Protein AF-A0A6L7WRV0-F1 (afdb_monomer_lite)

Structure (mmCIF, N/CA/C/O backbone):
data_AF-A0A6L7WRV0-F1
#
_entry.id   AF-A0A6L7WRV0-F1
#
loop_
_atom_site.group_PDB
_atom_site.id
_atom_site.type_symbol
_atom_site.label_atom_id
_atom_site.label_alt_id
_atom_site.label_comp_id
_atom_site.label_asym_id
_atom_site.label_entity_id
_atom_site.label_seq_id
_atom_site.pdbx_PDB_ins_code
_atom_site.Cartn_x
_atom_site.Cartn_y
_atom_site.Cartn_z
_atom_site.occupancy
_atom_site.B_iso_or_equiv
_atom_site.auth_seq_id
_atom_site.auth_comp_id
_atom_site.auth_asym_id
_atom_site.auth_atom_id
_atom_site.pdbx_PDB_model_num
ATOM 1 N N . MET A 1 1 ? -4.423 48.004 -2.232 1.00 37.94 1 MET A N 1
ATOM 2 C CA . MET A 1 1 ? -5.838 48.240 -2.581 1.00 37.94 1 MET A CA 1
ATOM 3 C C . MET A 1 1 ? -6.115 47.591 -3.931 1.00 37.94 1 MET A C 1
ATOM 5 O O . MET A 1 1 ? -5.822 48.186 -4.953 1.00 37.94 1 MET A O 1
ATOM 9 N N . CYS A 1 2 ? -6.591 46.347 -3.929 1.00 26.70 2 CYS A N 1
ATOM 10 C CA . CYS A 1 2 ? -7.426 45.782 -4.989 1.00 26.70 2 CYS A CA 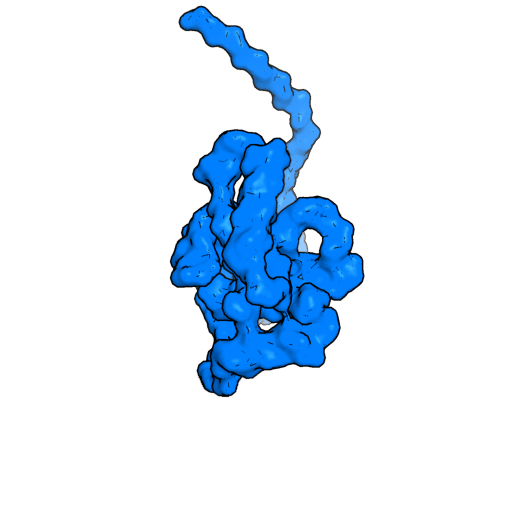1
ATOM 11 C C . CYS A 1 2 ? -8.018 44.477 -4.456 1.00 26.70 2 CYS A C 1
ATOM 13 O O . CYS A 1 2 ? -7.299 43.599 -3.990 1.00 26.70 2 CYS A O 1
ATOM 15 N N . VAL A 1 3 ? -9.343 44.442 -4.433 1.00 26.20 3 VAL A N 1
ATOM 16 C CA . VAL A 1 3 ? -10.194 43.375 -3.920 1.00 26.20 3 VAL A CA 1
ATOM 17 C C . VAL A 1 3 ? -10.590 42.519 -5.115 1.00 26.20 3 VAL A C 1
ATOM 19 O O . VAL A 1 3 ? -11.095 43.058 -6.094 1.00 26.20 3 VAL A O 1
ATOM 22 N N . ALA A 1 4 ? -10.425 41.204 -5.018 1.00 27.69 4 ALA A N 1
ATOM 23 C CA . ALA A 1 4 ? -11.120 40.259 -5.882 1.00 27.69 4 ALA A CA 1
ATOM 24 C C . ALA A 1 4 ? -11.782 39.213 -4.983 1.00 27.69 4 ALA A C 1
ATOM 26 O O . ALA A 1 4 ? -11.133 38.318 -4.444 1.00 27.69 4 ALA A O 1
ATOM 27 N N . ARG A 1 5 ? -13.084 39.412 -4.766 1.00 26.55 5 ARG A N 1
ATOM 28 C CA . ARG A 1 5 ? -13.984 38.454 -4.130 1.00 26.55 5 ARG A CA 1
ATOM 29 C C . ARG A 1 5 ? -14.272 37.340 -5.130 1.00 26.55 5 ARG A C 1
ATOM 31 O O . ARG A 1 5 ? -14.624 37.634 -6.267 1.00 26.55 5 ARG A O 1
ATOM 38 N N . HIS A 1 6 ? -14.181 36.097 -4.684 1.00 29.80 6 HIS A N 1
ATOM 39 C CA . HIS A 1 6 ? -14.919 34.999 -5.290 1.00 29.80 6 HIS A CA 1
ATOM 40 C C . HIS A 1 6 ? -15.869 34.469 -4.223 1.00 29.80 6 HIS A C 1
ATOM 42 O O . HIS A 1 6 ? -15.464 33.757 -3.307 1.00 29.80 6 HIS A O 1
ATOM 48 N N . ASP A 1 7 ? -17.126 34.893 -4.327 1.00 29.70 7 ASP A N 1
ATOM 49 C CA . ASP A 1 7 ? -18.240 34.252 -3.650 1.00 29.70 7 ASP A CA 1
ATOM 50 C C . ASP A 1 7 ? -18.521 32.929 -4.369 1.00 29.70 7 ASP A C 1
ATOM 52 O O . ASP A 1 7 ? -18.760 32.884 -5.575 1.00 29.70 7 ASP A O 1
ATOM 56 N N . THR A 1 8 ? -18.502 31.826 -3.631 1.00 29.66 8 THR A N 1
ATOM 57 C CA . THR A 1 8 ? -19.155 30.584 -4.049 1.00 29.66 8 THR A CA 1
ATOM 58 C C . THR A 1 8 ? -19.925 30.059 -2.849 1.00 29.66 8 THR A C 1
ATOM 60 O O . THR A 1 8 ? -19.377 29.406 -1.966 1.00 29.66 8 THR A O 1
ATOM 63 N N . ILE A 1 9 ? -21.215 30.398 -2.803 1.00 33.31 9 ILE A N 1
ATOM 64 C CA . ILE A 1 9 ? -22.198 29.755 -1.934 1.00 33.31 9 ILE A CA 1
ATOM 65 C C . ILE A 1 9 ? -22.915 28.702 -2.774 1.00 33.31 9 ILE A C 1
ATOM 67 O O . ILE A 1 9 ? -23.704 29.014 -3.660 1.00 33.31 9 ILE A O 1
ATOM 71 N N . SER A 1 10 ? -22.627 27.445 -2.471 1.00 32.72 10 SER A N 1
ATOM 72 C CA . SER A 1 10 ? -23.506 26.281 -2.607 1.00 32.72 10 SER A CA 1
ATOM 73 C C . SER A 1 10 ? -22.847 25.227 -1.718 1.00 32.72 10 SER A C 1
ATOM 75 O O . SER A 1 10 ? -21.779 24.720 -2.023 1.00 32.72 10 SER A O 1
ATOM 77 N N . GLY A 1 11 ? -23.309 25.031 -0.488 1.00 32.69 11 GLY A N 1
ATOM 78 C CA . GLY A 1 11 ? -24.602 24.398 -0.279 1.00 32.69 11 GLY A CA 1
ATOM 79 C C . GLY A 1 11 ? -24.467 22.887 -0.455 1.00 32.69 11 GLY A C 1
ATOM 80 O O . GLY A 1 11 ? -25.222 22.296 -1.211 1.00 32.69 11 GLY A O 1
ATOM 81 N N . VAL A 1 12 ? -23.499 22.265 0.223 1.00 35.41 12 VAL A N 1
ATOM 82 C CA . VAL A 1 12 ? -23.535 20.828 0.492 1.00 35.41 12 VAL A CA 1
ATOM 83 C C . VAL A 1 12 ? -23.479 20.671 2.000 1.00 35.41 12 VAL A C 1
ATOM 85 O O . VAL A 1 12 ? -22.487 20.971 2.659 1.00 35.41 12 VAL A O 1
ATOM 88 N N . THR A 1 13 ? -24.647 20.301 2.511 1.00 33.09 13 THR A N 1
ATOM 89 C CA . THR A 1 13 ? -24.938 19.744 3.826 1.00 33.09 13 THR A CA 1
ATOM 90 C C . THR A 1 13 ? -23.714 19.163 4.508 1.00 33.09 13 THR A C 1
ATOM 92 O O . THR A 1 13 ? -23.066 18.268 3.964 1.00 33.09 13 THR A O 1
ATOM 95 N N . GLY A 1 14 ? -23.455 19.654 5.721 1.00 30.48 14 GLY A N 1
ATOM 96 C CA . GLY A 1 14 ? -22.493 19.056 6.626 1.00 30.48 14 GLY A CA 1
ATOM 97 C C . GLY A 1 14 ? -22.666 17.546 6.616 1.00 30.48 14 GLY A C 1
ATOM 98 O O . GLY A 1 14 ? -23.735 17.025 6.937 1.00 30.48 14 GLY A O 1
ATOM 99 N N . SER A 1 15 ? -21.612 16.849 6.210 1.00 31.22 15 SER A N 1
ATOM 100 C CA . SER A 1 15 ? -21.485 15.433 6.476 1.00 31.22 15 SER A CA 1
ATOM 101 C C . SER A 1 15 ? -21.356 15.296 7.992 1.00 31.22 15 SER A C 1
ATOM 103 O O . SER A 1 15 ? -20.252 15.292 8.540 1.00 31.22 15 SER A O 1
ATOM 105 N N . GLU A 1 16 ? -22.492 15.227 8.692 1.00 32.41 16 GLU A N 1
ATOM 106 C CA . GLU A 1 16 ? -22.556 14.541 9.973 1.00 32.41 16 GLU A CA 1
ATOM 107 C C . GLU A 1 16 ? -22.089 13.110 9.698 1.00 32.41 16 GLU A C 1
ATOM 109 O O . GLU A 1 16 ? -22.875 12.222 9.368 1.00 32.41 16 GLU A O 1
ATOM 114 N N . SER A 1 17 ? -20.784 12.886 9.825 1.00 35.50 17 SER A N 1
ATOM 115 C CA . SER A 1 17 ? -20.240 11.564 10.070 1.00 35.50 17 SER A CA 1
ATOM 116 C C . SER A 1 17 ? -20.792 11.130 11.426 1.00 35.50 17 SER A C 1
ATOM 118 O O . SER A 1 17 ? -20.192 11.355 12.478 1.00 35.50 17 SER A O 1
ATOM 120 N N . ARG A 1 18 ? -22.020 10.594 11.430 1.00 37.94 18 ARG A N 1
ATOM 121 C CA . ARG A 1 18 ? -22.633 9.955 12.594 1.00 37.94 18 ARG A CA 1
ATOM 122 C C . ARG A 1 18 ? -21.936 8.619 12.802 1.00 37.94 18 ARG A C 1
ATOM 124 O O . ARG A 1 18 ? -22.542 7.563 12.638 1.00 37.94 18 ARG A O 1
ATOM 131 N N . SER A 1 19 ? -20.676 8.672 13.225 1.00 45.97 19 SER A N 1
ATOM 132 C CA . SER A 1 19 ? -20.143 7.650 14.115 1.00 45.97 19 SER A CA 1
ATOM 133 C C . SER A 1 19 ? -21.097 7.606 15.308 1.00 45.97 19 SER A C 1
ATOM 135 O O . SER A 1 19 ? -21.068 8.439 16.216 1.00 45.97 19 SER A O 1
ATOM 137 N N . THR A 1 20 ? -22.077 6.710 15.235 1.00 58.78 20 THR A N 1
ATOM 138 C CA . THR A 1 20 ? -23.033 6.484 16.310 1.00 58.78 20 THR A CA 1
ATOM 139 C C . THR A 1 20 ? -22.292 5.633 17.323 1.00 58.78 20 THR A C 1
ATOM 141 O O . THR A 1 20 ? -22.477 4.423 17.386 1.00 58.78 20 THR A O 1
ATOM 144 N N . GLY A 1 21 ? -21.374 6.265 18.059 1.00 76.75 21 GLY A N 1
ATOM 145 C CA . GLY A 1 21 ? -20.619 5.597 19.107 1.00 76.75 21 GLY A CA 1
ATOM 146 C C . GLY A 1 21 ? -21.580 4.888 20.056 1.00 76.75 21 GLY A C 1
ATOM 147 O O . GLY A 1 21 ? -22.657 5.411 20.366 1.00 76.75 21 GLY A O 1
ATOM 148 N N . ILE A 1 22 ? -21.191 3.699 20.512 1.00 89.12 22 ILE A N 1
ATOM 149 C CA . ILE A 1 22 ? -22.022 2.807 21.334 1.00 89.12 22 ILE A CA 1
ATOM 150 C C . ILE A 1 22 ? -22.717 3.528 22.504 1.00 89.12 22 ILE A C 1
ATOM 152 O O . ILE A 1 22 ? -23.869 3.241 22.816 1.00 89.12 22 ILE A O 1
ATOM 156 N N . GLY A 1 23 ? -22.067 4.533 23.101 1.00 90.94 23 GLY A N 1
ATOM 157 C CA . GLY A 1 23 ? -22.629 5.346 24.179 1.00 90.94 23 GLY A CA 1
ATOM 158 C C . GLY A 1 23 ? -23.902 6.098 23.784 1.00 90.94 23 GLY A C 1
ATOM 159 O O . GLY A 1 23 ? -24.878 6.107 24.538 1.00 90.94 23 GLY A O 1
ATOM 160 N N . ARG A 1 24 ? -23.938 6.664 22.570 1.00 90.56 24 ARG A N 1
ATOM 161 C CA . ARG A 1 24 ? -25.121 7.347 22.028 1.00 90.56 24 ARG A CA 1
ATOM 162 C C . ARG A 1 24 ? -26.245 6.354 21.750 1.00 90.56 24 ARG A C 1
ATOM 164 O O . ARG A 1 24 ? -27.394 6.643 22.076 1.00 90.56 24 ARG A O 1
ATOM 171 N N . PHE A 1 25 ? -25.907 5.183 21.208 1.00 91.75 25 PHE A N 1
ATOM 172 C CA . PHE A 1 25 ? -26.871 4.110 20.967 1.00 91.75 25 PHE A CA 1
ATOM 173 C C . PHE A 1 25 ? -27.536 3.659 22.274 1.00 91.75 25 PHE A C 1
ATOM 175 O O . PHE A 1 25 ? -28.764 3.662 22.363 1.00 91.75 25 PHE A O 1
ATOM 182 N N . ILE A 1 26 ? -26.739 3.383 23.314 1.00 92.94 26 ILE A N 1
ATOM 183 C CA . ILE A 1 26 ? -27.234 3.006 24.647 1.00 92.94 26 ILE A CA 1
ATOM 184 C C . ILE A 1 26 ? -28.146 4.102 25.214 1.00 92.94 26 ILE A C 1
ATOM 186 O O . ILE A 1 26 ? -29.223 3.808 25.733 1.00 92.94 26 ILE A O 1
ATOM 190 N N . ARG A 1 27 ? -27.764 5.380 25.082 1.00 92.75 27 ARG A N 1
ATOM 191 C CA . ARG A 1 27 ? -28.565 6.501 25.596 1.00 92.75 27 ARG A CA 1
ATOM 192 C C . ARG A 1 27 ? -29.943 6.625 24.937 1.00 92.75 27 ARG A C 1
ATOM 194 O O . ARG A 1 27 ? -30.860 7.114 25.598 1.00 92.75 27 ARG A O 1
ATOM 201 N N . GLN A 1 28 ? -30.049 6.269 23.658 1.00 91.00 28 GLN A N 1
ATOM 202 C CA . GLN A 1 28 ? -31.250 6.451 22.837 1.00 91.00 28 GLN A CA 1
ATOM 203 C C . GLN A 1 28 ? -32.173 5.228 22.834 1.00 91.00 28 GLN A C 1
ATOM 205 O O . GLN A 1 28 ? -33.385 5.407 22.807 1.00 91.00 28 GLN A O 1
ATOM 210 N N . HIS A 1 29 ? -31.611 4.016 22.859 1.00 91.06 29 HIS A N 1
ATOM 211 C CA . HIS A 1 29 ? -32.364 2.780 22.605 1.00 91.06 29 HIS A CA 1
ATOM 212 C C . HIS A 1 29 ? -32.390 1.810 23.789 1.00 91.06 29 HIS A C 1
ATOM 214 O O . HIS A 1 29 ? -33.234 0.923 23.812 1.00 91.06 29 HIS A O 1
ATOM 220 N N . VAL A 1 30 ? -31.479 1.954 24.757 1.00 92.69 30 VAL A N 1
ATOM 221 C CA . VAL A 1 30 ? -31.383 1.034 25.905 1.00 92.69 30 VAL A CA 1
ATOM 222 C C . VAL A 1 30 ? -31.888 1.690 27.184 1.00 92.69 30 VAL A C 1
ATOM 224 O O . VAL A 1 30 ? -32.683 1.109 27.914 1.00 92.69 30 VAL A O 1
ATOM 227 N N . VAL A 1 31 ? -31.440 2.913 27.474 1.00 92.88 31 VAL A N 1
ATOM 228 C CA . VAL A 1 31 ? -31.880 3.636 28.672 1.00 92.88 31 VAL A CA 1
ATOM 229 C C . VAL A 1 31 ? -33.261 4.258 28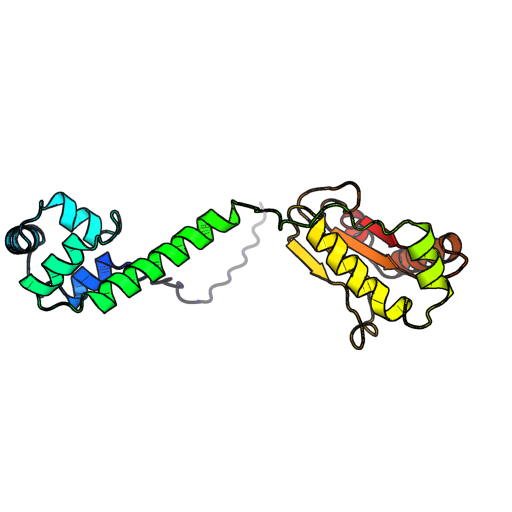.418 1.00 92.88 31 VAL A C 1
ATOM 231 O O . VAL A 1 31 ? -33.393 5.026 27.462 1.00 92.88 31 VAL A O 1
ATOM 234 N N . PRO A 1 32 ? -34.272 4.008 29.275 1.00 92.38 32 PRO A N 1
ATOM 235 C CA . PRO A 1 32 ? -35.608 4.572 29.109 1.00 92.38 32 PRO A CA 1
ATOM 236 C C . PRO A 1 32 ? -35.616 6.101 28.975 1.00 92.38 32 PRO A C 1
ATOM 238 O O . PRO A 1 32 ? -34.868 6.818 29.653 1.00 92.38 32 PRO A O 1
ATOM 241 N N . ALA A 1 33 ? -36.498 6.614 28.115 1.00 88.50 33 ALA A N 1
ATOM 242 C CA . ALA A 1 33 ? -36.665 8.049 27.913 1.00 88.50 33 ALA A CA 1
ATOM 243 C C . ALA A 1 33 ? -37.038 8.756 29.231 1.00 88.50 33 ALA A C 1
ATOM 245 O O . ALA A 1 33 ? -37.824 8.252 30.027 1.00 88.50 33 ALA A O 1
ATOM 246 N N . GLY A 1 34 ? -36.436 9.922 29.482 1.00 86.56 34 GLY A N 1
ATOM 247 C CA . GLY A 1 34 ? -36.642 10.690 30.719 1.00 86.56 34 GLY A CA 1
ATOM 248 C C . GLY A 1 34 ? -35.856 10.200 31.944 1.00 86.56 34 GLY A C 1
ATOM 249 O O . GLY A 1 34 ? -35.804 10.913 32.944 1.00 86.56 34 GLY A O 1
ATOM 250 N N . MET A 1 35 ? -35.180 9.046 31.884 1.00 94.06 35 MET A N 1
ATOM 251 C CA . MET A 1 35 ? -34.355 8.572 32.999 1.00 94.06 35 MET A CA 1
ATOM 252 C C . MET A 1 35 ? -33.050 9.370 33.115 1.00 94.06 35 MET A C 1
ATOM 254 O O . MET A 1 35 ? -32.328 9.582 32.135 1.00 94.06 35 MET A O 1
ATOM 258 N N . THR A 1 36 ? -32.720 9.799 34.336 1.00 95.25 36 THR A N 1
ATOM 259 C CA . THR A 1 36 ? -31.452 10.483 34.610 1.00 95.25 36 THR A CA 1
ATOM 260 C C . THR A 1 36 ? -30.288 9.491 34.615 1.00 95.25 36 THR A C 1
ATOM 262 O O . THR A 1 36 ? -30.442 8.324 34.973 1.00 95.25 36 THR A O 1
ATOM 265 N N . VAL A 1 37 ? -29.083 9.962 34.274 1.00 94.12 37 VAL A N 1
ATOM 266 C CA . VAL A 1 37 ? -27.863 9.129 34.312 1.00 94.12 37 VAL A CA 1
ATOM 267 C C . VAL A 1 37 ? -27.597 8.596 35.725 1.00 94.12 37 VAL A C 1
ATOM 269 O O . VAL A 1 37 ? -27.126 7.474 35.879 1.00 94.12 37 VAL A O 1
ATOM 272 N N . THR A 1 38 ? -27.922 9.374 36.761 1.00 95.81 38 THR A N 1
ATOM 273 C CA . THR A 1 38 ? -27.790 8.957 38.164 1.00 95.81 38 THR A CA 1
ATOM 274 C C . THR A 1 38 ? -28.694 7.770 38.485 1.00 95.81 38 THR A C 1
ATOM 276 O O . THR A 1 38 ? -28.232 6.792 39.068 1.00 95.81 38 THR A O 1
ATOM 279 N N . GLU A 1 39 ? -29.959 7.826 38.066 1.00 95.31 39 GLU A N 1
ATOM 280 C CA . GLU A 1 39 ? -30.911 6.740 38.302 1.00 95.31 39 GLU A CA 1
ATOM 281 C C . GLU A 1 39 ? -30.562 5.489 37.487 1.00 95.31 39 GLU A C 1
ATOM 283 O O . GLU A 1 39 ? -30.584 4.379 38.017 1.00 95.31 39 GLU A O 1
ATOM 288 N N . ALA A 1 40 ? -30.158 5.658 36.225 1.00 95.38 40 ALA A N 1
ATOM 289 C CA . ALA A 1 40 ? -29.707 4.548 35.389 1.00 95.38 40 ALA A CA 1
ATOM 290 C C . ALA A 1 40 ? -28.471 3.850 35.984 1.00 95.38 40 ALA A C 1
ATOM 292 O O . ALA A 1 40 ? -28.430 2.624 36.057 1.00 95.38 40 ALA A O 1
ATOM 293 N N . ALA A 1 41 ? -27.490 4.616 36.475 1.00 96.75 41 ALA A N 1
ATOM 294 C CA . ALA A 1 41 ? -26.291 4.070 37.112 1.00 96.75 41 ALA A CA 1
ATOM 295 C C . ALA A 1 41 ? -26.625 3.286 38.388 1.00 96.75 41 ALA A C 1
ATOM 297 O O . ALA A 1 41 ? -26.102 2.192 38.595 1.00 96.75 41 ALA A O 1
ATOM 298 N N . ARG A 1 42 ? -27.551 3.810 39.202 1.00 96.50 42 ARG A N 1
ATOM 299 C CA . ARG A 1 42 ? -28.038 3.141 40.412 1.00 96.50 42 ARG A CA 1
ATOM 300 C C . ARG A 1 42 ? -28.692 1.795 40.090 1.00 96.50 42 ARG A C 1
ATOM 302 O O . ARG A 1 42 ? -28.383 0.812 40.752 1.00 96.50 42 ARG A O 1
ATOM 309 N N . ARG A 1 43 ? -29.550 1.736 39.065 1.00 96.19 43 ARG A N 1
ATOM 310 C CA . ARG A 1 43 ? -30.216 0.491 38.630 1.00 96.19 43 ARG A CA 1
ATOM 311 C C . ARG A 1 43 ? -29.243 -0.539 38.062 1.00 96.19 43 ARG A C 1
ATOM 313 O O . ARG A 1 43 ? -29.387 -1.718 38.348 1.00 96.19 43 ARG A O 1
ATOM 320 N N . LEU A 1 44 ? -28.234 -0.081 37.324 1.00 95.19 44 LEU A N 1
ATOM 321 C CA . LEU A 1 44 ? -27.158 -0.927 36.798 1.00 95.19 44 LEU A CA 1
ATOM 322 C C . LEU A 1 44 ? -26.160 -1.378 37.880 1.00 95.19 44 LEU A C 1
ATOM 324 O O . LEU A 1 44 ? -25.300 -2.215 37.607 1.00 95.19 44 LEU A O 1
ATOM 328 N N . GLY A 1 45 ? -26.224 -0.809 39.090 1.00 95.00 45 GLY A N 1
ATOM 329 C CA . GLY A 1 45 ? -25.282 -1.082 40.177 1.00 95.00 45 GLY A CA 1
ATOM 330 C C . GLY A 1 45 ? -23.857 -0.604 39.881 1.00 95.00 45 GLY A C 1
ATOM 331 O O . GLY A 1 45 ? -22.898 -1.255 40.294 1.00 95.00 45 GLY A O 1
ATOM 332 N N . VAL A 1 46 ? -23.705 0.482 39.118 1.00 96.06 46 VAL A N 1
ATOM 333 C CA . VAL A 1 46 ? -22.407 1.037 38.698 1.00 96.06 46 VAL A CA 1
ATOM 334 C C . VAL A 1 46 ? -22.250 2.480 39.163 1.00 96.06 46 VAL A C 1
ATOM 336 O O . VAL A 1 46 ? -23.222 3.190 39.416 1.00 96.06 46 VAL A O 1
ATOM 339 N N . GLY A 1 47 ? -21.008 2.957 39.241 1.00 95.94 47 GLY A N 1
ATOM 340 C CA . GLY A 1 47 ? -20.748 4.363 39.529 1.00 95.94 47 GLY A CA 1
ATOM 341 C C . GLY A 1 47 ? -21.298 5.275 38.426 1.00 95.94 47 GLY A C 1
ATOM 342 O O . GLY A 1 47 ? -21.075 5.033 37.238 1.00 95.94 47 GLY A O 1
ATOM 343 N N . ARG A 1 48 ? -21.948 6.383 38.806 1.00 96.38 48 ARG A N 1
ATOM 344 C CA . ARG A 1 48 ? -22.393 7.426 37.860 1.00 96.38 48 ARG A CA 1
ATOM 345 C C . ARG A 1 48 ? -21.277 7.894 36.906 1.00 96.38 48 ARG A C 1
ATOM 347 O O . ARG A 1 48 ? -21.576 8.049 35.721 1.00 96.38 48 ARG A O 1
ATOM 354 N N . PRO A 1 49 ? -20.012 8.089 37.346 1.00 95.75 49 PRO A N 1
ATOM 355 C CA . PRO A 1 49 ? -18.925 8.449 36.435 1.00 95.75 49 PRO A CA 1
ATOM 356 C C . PRO A 1 49 ? -18.660 7.384 35.366 1.00 95.75 49 PRO A C 1
ATOM 358 O O . PRO A 1 49 ? -18.435 7.736 34.212 1.00 95.75 49 PRO A O 1
ATOM 361 N N . ALA A 1 50 ? -18.751 6.096 35.716 1.00 93.69 50 ALA A N 1
ATOM 362 C CA . ALA A 1 50 ? -18.523 4.997 34.781 1.00 93.69 50 ALA A CA 1
ATOM 363 C C . ALA A 1 50 ? -19.577 4.987 33.665 1.00 93.69 50 ALA A C 1
ATOM 365 O O . ALA A 1 50 ? -19.227 5.001 32.485 1.00 93.69 50 ALA A O 1
ATOM 366 N N . LEU A 1 51 ? -20.863 5.063 34.032 1.00 95.44 51 LEU A N 1
ATOM 367 C CA . LEU A 1 51 ? -21.943 5.142 33.046 1.00 95.44 51 LEU A CA 1
ATOM 368 C C . LEU A 1 51 ? -21.845 6.426 32.211 1.00 95.44 51 LEU A C 1
ATOM 370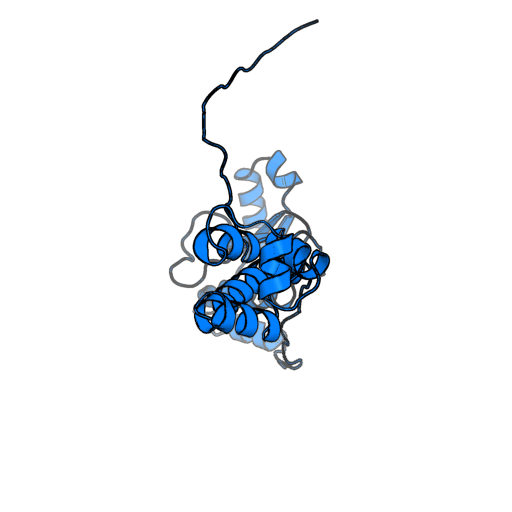 O O . LEU A 1 51 ? -21.976 6.384 30.994 1.00 95.44 51 LEU A O 1
ATOM 374 N N . SER A 1 52 ? -21.562 7.568 32.840 1.00 95.06 52 SER A N 1
ATOM 375 C CA . SER A 1 52 ? -21.401 8.842 32.134 1.00 95.06 52 SER A CA 1
ATOM 376 C C . SER A 1 52 ? -20.269 8.796 31.105 1.00 95.06 52 SER A C 1
ATOM 378 O O . SER A 1 52 ? -20.437 9.281 29.988 1.00 95.06 52 SER A O 1
ATOM 380 N N . ASN A 1 53 ? -19.120 8.217 31.451 1.00 93.56 53 ASN A N 1
ATOM 381 C CA . ASN A 1 53 ? -17.992 8.108 30.529 1.00 93.56 53 ASN A CA 1
ATOM 382 C C . ASN A 1 53 ? -18.333 7.217 29.333 1.00 93.56 53 ASN A C 1
ATOM 384 O O . ASN A 1 53 ? -18.037 7.597 28.203 1.00 93.56 53 ASN A O 1
ATOM 388 N N . LEU A 1 54 ? -19.019 6.096 29.562 1.00 93.69 54 LEU A N 1
ATOM 389 C CA . LEU A 1 54 ? -19.499 5.225 28.492 1.00 93.69 54 LEU A CA 1
ATOM 390 C C . LEU A 1 54 ? -20.476 5.951 27.555 1.00 93.69 54 LEU A C 1
ATOM 392 O O . LEU A 1 54 ? -20.274 5.966 26.344 1.00 93.69 54 LEU A O 1
ATOM 396 N N . LEU A 1 55 ? -21.513 6.594 28.102 1.00 92.88 55 LEU A N 1
ATOM 397 C CA . LEU A 1 55 ? -22.545 7.270 27.303 1.00 92.88 55 LEU A CA 1
ATOM 398 C C . LEU A 1 55 ? -21.983 8.428 26.465 1.00 92.88 55 LEU A C 1
ATOM 400 O O . LEU A 1 55 ? -22.476 8.688 25.371 1.00 92.88 55 LEU A O 1
ATOM 404 N N . ASN A 1 56 ? -20.933 9.090 26.958 1.00 91.56 56 ASN A N 1
ATOM 405 C CA . ASN A 1 56 ? -20.237 10.165 26.250 1.00 91.56 56 ASN A CA 1
ATOM 406 C C . ASN A 1 56 ? -19.094 9.668 25.344 1.00 91.56 56 ASN A C 1
ATOM 408 O O . ASN A 1 56 ? -18.336 10.489 24.834 1.00 91.56 56 ASN A O 1
ATOM 412 N N . GLY A 1 57 ? -18.923 8.351 25.172 1.00 88.12 57 GLY A N 1
ATOM 413 C CA . GLY A 1 57 ? -17.882 7.773 24.313 1.00 88.12 57 GLY A CA 1
ATOM 414 C C . GLY A 1 57 ? -16.451 7.926 24.843 1.00 88.12 57 GLY A C 1
ATOM 415 O O . GLY A 1 57 ? -15.498 7.736 24.099 1.00 88.12 57 GLY A O 1
ATOM 416 N N . ARG A 1 58 ? -16.284 8.265 26.127 1.00 88.00 58 ARG A N 1
ATOM 417 C CA . ARG A 1 58 ? -14.980 8.382 26.807 1.00 88.00 58 ARG A CA 1
ATOM 418 C C . ARG A 1 58 ? -14.503 7.065 27.424 1.00 88.00 58 ARG A C 1
ATOM 420 O O . ARG A 1 58 ? -13.400 7.006 27.956 1.00 88.00 58 ARG A O 1
ATOM 427 N N . ALA A 1 59 ? -15.335 6.029 27.394 1.00 90.00 59 ALA A N 1
ATOM 428 C CA . ALA A 1 59 ? -14.998 4.675 27.811 1.00 90.00 59 ALA A CA 1
ATOM 429 C C . ALA A 1 59 ? -15.646 3.667 26.857 1.00 90.00 59 ALA A C 1
ATOM 431 O O . ALA A 1 59 ? -16.756 3.898 26.374 1.00 90.00 59 ALA A O 1
ATOM 432 N N . ALA A 1 60 ? -14.956 2.556 26.605 1.00 91.56 60 ALA A N 1
ATOM 433 C CA . ALA A 1 60 ? -15.500 1.439 25.842 1.00 91.56 60 ALA A CA 1
ATOM 434 C C . ALA A 1 60 ? -16.529 0.654 26.672 1.00 91.56 60 ALA A C 1
ATOM 436 O O . ALA A 1 60 ? -16.453 0.603 27.903 1.00 91.56 60 ALA A O 1
ATOM 437 N N . LEU A 1 61 ? -17.479 0.015 25.992 1.00 94.31 61 LEU A N 1
ATOM 438 C CA . LEU A 1 61 ? -18.405 -0.923 26.610 1.00 94.31 61 LEU A CA 1
ATOM 439 C C . LEU A 1 61 ? -17.665 -2.211 27.000 1.00 94.31 61 LEU A C 1
ATOM 441 O O . LEU A 1 61 ? -17.187 -2.945 26.139 1.00 94.31 61 LEU A O 1
ATOM 445 N N . SER A 1 62 ? -17.603 -2.513 28.297 1.00 93.19 62 SER A N 1
ATOM 446 C CA . SER A 1 62 ? -17.077 -3.790 28.790 1.00 93.19 62 SER A CA 1
ATOM 447 C C . SER A 1 62 ? -18.123 -4.908 28.712 1.00 93.19 62 SER A C 1
ATOM 449 O O . SER A 1 62 ? -19.329 -4.647 28.704 1.00 93.19 62 SER A O 1
ATOM 451 N N . GLN A 1 63 ? -17.672 -6.168 28.725 1.00 93.62 63 GLN A N 1
ATOM 452 C CA . GLN A 1 63 ? -18.576 -7.326 28.788 1.00 93.62 63 GLN A CA 1
ATOM 453 C C . GLN A 1 63 ? -19.464 -7.304 30.039 1.00 93.62 63 GLN A C 1
ATOM 455 O O . GLN A 1 63 ? -20.660 -7.572 29.952 1.00 93.62 63 GLN A O 1
ATOM 460 N N . GLU A 1 64 ? -18.898 -6.935 31.191 1.00 94.69 64 GLU A N 1
ATOM 461 C CA . GLU A 1 64 ? -19.646 -6.818 32.445 1.00 94.69 64 GLU A CA 1
ATOM 462 C C . GLU A 1 64 ? -20.737 -5.741 32.357 1.00 94.69 64 GLU A C 1
ATOM 464 O O . GLU A 1 64 ? -21.869 -5.955 32.784 1.00 94.69 64 GLU A O 1
ATOM 469 N N . MET A 1 65 ? -20.431 -4.586 31.759 1.00 95.31 65 MET A N 1
ATOM 470 C CA . MET A 1 65 ? -21.423 -3.528 31.582 1.00 95.31 65 MET A CA 1
ATOM 471 C C . MET A 1 65 ? -22.524 -3.942 30.599 1.00 95.31 65 MET A C 1
ATOM 473 O O . MET A 1 65 ? -23.689 -3.633 30.828 1.00 95.31 65 MET A O 1
ATOM 477 N N . ALA A 1 66 ? -22.181 -4.672 29.534 1.00 95.88 66 ALA A N 1
ATOM 478 C CA . ALA A 1 66 ? -23.162 -5.200 28.589 1.00 95.88 66 ALA A CA 1
ATOM 479 C C . ALA A 1 66 ? -24.132 -6.191 29.262 1.00 95.88 66 ALA A C 1
ATOM 481 O O . ALA A 1 66 ? -25.337 -6.094 29.050 1.00 95.88 66 ALA A O 1
ATOM 482 N N . LEU A 1 67 ? -23.625 -7.070 30.138 1.00 95.94 67 LEU A N 1
ATOM 483 C CA . LEU A 1 67 ? -24.445 -7.964 30.970 1.00 95.94 67 LEU A CA 1
ATOM 484 C C . LEU A 1 67 ? -25.392 -7.192 31.898 1.00 95.94 67 LEU A C 1
ATOM 486 O O . LEU A 1 67 ? -26.561 -7.546 32.035 1.00 95.94 67 LEU A O 1
ATOM 490 N N . ARG A 1 68 ? -24.913 -6.111 32.524 1.00 96.31 68 ARG A N 1
ATOM 491 C CA . ARG A 1 68 ? -25.754 -5.257 33.380 1.00 96.31 68 ARG A CA 1
ATOM 492 C C . ARG A 1 68 ? -26.857 -4.568 32.573 1.00 96.31 68 ARG A C 1
ATOM 494 O O . ARG A 1 68 ? -27.996 -4.521 33.023 1.00 96.31 68 ARG A O 1
ATOM 501 N N . LEU A 1 69 ? -26.550 -4.072 31.373 1.00 95.81 69 LEU A N 1
ATOM 502 C CA . LEU A 1 69 ? -27.538 -3.451 30.479 1.00 95.81 69 LEU A CA 1
ATOM 503 C C . LEU A 1 69 ? -28.606 -4.453 30.010 1.00 95.81 69 LEU A C 1
ATOM 505 O O . LEU A 1 69 ? -29.785 -4.103 29.976 1.00 95.81 69 LEU A O 1
ATOM 509 N N . GLU A 1 70 ? -28.212 -5.689 29.705 1.00 95.44 70 GLU A N 1
ATOM 510 C CA . GLU A 1 70 ? -29.124 -6.797 29.391 1.00 95.44 70 GLU A CA 1
ATOM 511 C C . GLU A 1 70 ? -30.044 -7.106 30.580 1.00 95.44 70 GLU A C 1
ATOM 513 O O . GLU A 1 70 ? -31.265 -7.058 30.446 1.00 95.44 70 GLU A O 1
ATOM 518 N N . GLY A 1 71 ? -29.479 -7.310 31.773 1.00 92.81 71 GLY A N 1
ATOM 519 C CA . GLY A 1 71 ? -30.254 -7.649 32.969 1.00 92.81 71 GLY A CA 1
ATOM 520 C C . GLY A 1 71 ? -31.155 -6.525 33.497 1.00 92.81 71 GLY A C 1
ATOM 521 O O . GLY A 1 71 ? -32.213 -6.801 34.055 1.00 92.81 71 GLY A O 1
ATOM 522 N N . THR A 1 72 ? -30.764 -5.256 33.348 1.00 95.06 72 THR A N 1
ATOM 523 C CA . THR A 1 72 ? -31.528 -4.110 33.880 1.00 95.06 72 THR A CA 1
ATOM 524 C C . THR A 1 72 ? -32.531 -3.532 32.881 1.00 95.06 72 THR A C 1
ATOM 526 O O . THR A 1 72 ? -33.596 -3.073 33.295 1.00 95.06 72 THR A O 1
ATOM 529 N N . PHE A 1 73 ? -32.201 -3.517 31.587 1.00 94.81 73 PHE A N 1
ATOM 530 C CA . PHE A 1 73 ? -33.000 -2.841 30.557 1.00 94.81 73 PHE A CA 1
ATOM 531 C C . PHE A 1 73 ? -33.432 -3.755 29.403 1.00 94.81 73 PHE A C 1
ATOM 533 O O . PHE A 1 73 ? -34.059 -3.273 28.465 1.00 94.81 73 PHE A O 1
ATOM 540 N N . GLY A 1 74 ? -33.121 -5.055 29.449 1.00 91.38 74 GLY A N 1
ATOM 541 C CA . GLY A 1 74 ? -33.492 -6.000 28.391 1.00 91.38 74 GLY A CA 1
ATOM 542 C C . GLY A 1 74 ? -32.744 -5.765 27.077 1.00 91.38 74 GLY A C 1
ATOM 543 O O . GLY A 1 74 ? -33.267 -6.066 26.008 1.00 91.38 74 GLY A O 1
ATOM 544 N N . ALA A 1 75 ? -31.549 -5.174 27.138 1.00 92.69 75 ALA A N 1
ATOM 545 C CA . ALA A 1 75 ? -30.741 -4.915 25.953 1.00 92.69 75 ALA A CA 1
ATOM 546 C C . ALA A 1 75 ? -30.181 -6.207 25.340 1.00 92.69 75 ALA A C 1
ATOM 548 O O . ALA A 1 75 ? -29.791 -7.120 26.062 1.00 92.69 75 ALA A O 1
ATOM 549 N N . ASP A 1 76 ? -30.030 -6.238 24.014 1.00 93.62 76 ASP A N 1
ATOM 550 C CA . ASP A 1 76 ? -29.315 -7.317 23.328 1.00 93.62 76 ASP A CA 1
ATOM 551 C C . ASP A 1 76 ? -27.798 -7.164 23.533 1.00 93.62 76 ASP A C 1
ATOM 553 O O . ASP A 1 76 ? -27.128 -6.341 22.896 1.00 93.62 76 ASP A O 1
ATOM 557 N N . ARG A 1 77 ? -27.245 -7.975 24.441 1.00 93.25 77 ARG A N 1
ATOM 558 C CA . ARG A 1 77 ? -25.813 -7.990 24.761 1.00 93.25 77 ARG A CA 1
ATOM 559 C C . ARG A 1 77 ? -24.944 -8.304 23.548 1.00 93.25 77 ARG A C 1
ATOM 561 O O . ARG A 1 77 ? -23.904 -7.663 23.375 1.00 93.25 77 ARG A O 1
ATOM 568 N N . ALA A 1 78 ? -25.332 -9.287 22.734 1.00 91.19 78 ALA A N 1
ATOM 569 C CA . ALA A 1 78 ? -24.547 -9.698 21.574 1.00 91.19 78 ALA A CA 1
ATOM 570 C C . ALA A 1 78 ? -24.451 -8.541 20.578 1.00 91.19 78 ALA A C 1
ATOM 572 O O . ALA A 1 78 ? -23.357 -8.214 20.107 1.00 91.19 78 ALA A O 1
ATOM 573 N N . LYS A 1 79 ? -25.571 -7.842 20.357 1.00 92.19 79 LYS A N 1
ATOM 574 C CA . LYS A 1 79 ? -25.595 -6.676 19.480 1.00 92.19 79 LYS A CA 1
ATOM 575 C C . LYS A 1 79 ? -24.739 -5.524 19.998 1.00 92.19 79 LYS A C 1
ATOM 577 O O . LYS A 1 79 ? -24.006 -4.905 19.227 1.00 92.19 79 LYS A O 1
ATOM 582 N N . LEU A 1 80 ? -24.808 -5.223 21.294 1.00 92.38 80 LEU A N 1
ATOM 583 C CA . LEU A 1 80 ? -24.022 -4.139 21.889 1.00 92.38 80 LEU A CA 1
ATOM 584 C C . LEU A 1 80 ? -22.508 -4.388 21.783 1.00 92.38 80 LEU A C 1
ATOM 586 O O . LEU A 1 80 ? -21.753 -3.463 21.476 1.00 92.38 80 LEU A O 1
ATOM 590 N N . LEU A 1 81 ? -22.065 -5.629 21.999 1.00 92.56 81 LEU A N 1
ATOM 591 C CA . LEU A 1 81 ? -20.656 -6.009 21.859 1.00 92.56 81 LEU A CA 1
ATOM 592 C C . LEU A 1 81 ? -20.193 -5.985 20.398 1.00 92.56 81 LEU A C 1
ATOM 594 O O . LEU A 1 81 ? -19.072 -5.559 20.124 1.00 92.56 81 LEU A O 1
ATOM 598 N N . GLU A 1 82 ? -21.054 -6.372 19.456 1.00 90.94 82 GLU A N 1
ATOM 599 C CA . GLU A 1 82 ? -20.772 -6.253 18.022 1.00 90.94 82 GLU A CA 1
ATOM 600 C C . GLU A 1 82 ? -20.567 -4.785 17.609 1.00 90.94 82 GLU A C 1
ATOM 602 O O . GLU A 1 82 ? -19.599 -4.457 16.919 1.00 90.94 82 GLU A O 1
ATOM 607 N N . LEU A 1 83 ? -21.438 -3.885 18.076 1.00 88.38 83 LEU A N 1
ATOM 608 C CA . LEU A 1 83 ? -21.336 -2.446 17.813 1.00 88.38 83 LEU A CA 1
ATOM 609 C C . LEU A 1 83 ? -20.085 -1.817 18.453 1.00 88.38 83 LEU A C 1
ATOM 611 O O . LEU A 1 83 ? -19.443 -0.958 17.840 1.00 88.38 83 LEU A O 1
ATOM 615 N N . GLN A 1 84 ? -19.704 -2.257 19.658 1.00 90.81 84 GLN A N 1
ATOM 616 C CA . GLN A 1 84 ? -18.441 -1.858 20.290 1.00 90.81 84 GLN A CA 1
ATOM 617 C C . GLN A 1 84 ? -17.241 -2.321 19.455 1.00 90.81 84 GLN A C 1
ATOM 619 O O . GLN A 1 84 ? -16.365 -1.515 19.146 1.00 90.81 84 GLN A O 1
ATOM 624 N N . ALA A 1 85 ? -17.232 -3.583 19.020 1.00 88.25 85 ALA A N 1
ATOM 625 C CA . ALA A 1 85 ? -16.163 -4.125 18.187 1.00 88.25 85 ALA A CA 1
ATOM 626 C C . ALA A 1 85 ? -16.051 -3.400 16.835 1.00 88.25 85 ALA A C 1
ATOM 628 O O . ALA A 1 85 ? -14.944 -3.186 16.345 1.00 88.25 85 ALA A O 1
ATOM 629 N N . ALA A 1 86 ? -17.176 -2.991 16.237 1.00 84.56 86 ALA A N 1
ATOM 630 C CA . ALA A 1 86 ? -17.176 -2.160 15.035 1.00 84.56 86 ALA A CA 1
ATOM 631 C C . ALA A 1 86 ? -16.524 -0.790 15.286 1.00 84.56 86 ALA A C 1
ATOM 633 O O . ALA A 1 86 ? -15.643 -0.390 14.533 1.00 84.56 86 ALA A O 1
ATOM 634 N N . SER A 1 87 ? -16.872 -0.130 16.393 1.00 81.12 87 SER A N 1
ATOM 635 C CA . SER A 1 87 ? -16.286 1.167 16.766 1.00 81.12 87 SER A CA 1
ATOM 636 C C . SER A 1 87 ? -14.780 1.072 17.050 1.00 81.12 87 SER A C 1
ATOM 638 O O . SER A 1 87 ? -14.018 1.975 16.708 1.00 81.12 87 SER A O 1
ATOM 640 N N . ASP A 1 88 ? -14.331 -0.027 17.661 1.00 81.88 88 ASP A N 1
ATOM 641 C CA . ASP A 1 88 ? -12.909 -0.262 17.922 1.00 81.88 88 ASP A CA 1
ATOM 642 C C . ASP A 1 88 ? -12.114 -0.514 16.639 1.00 81.88 88 ASP A C 1
ATOM 644 O O . ASP A 1 88 ? -10.971 -0.070 16.553 1.00 81.88 88 ASP A O 1
ATOM 648 N N . ARG A 1 89 ? -12.709 -1.173 15.633 1.00 73.06 89 ARG A N 1
ATOM 649 C CA . ARG A 1 89 ? -12.093 -1.325 14.304 1.00 73.06 89 ARG A CA 1
ATOM 650 C C . ARG A 1 89 ? -11.886 0.025 13.624 1.00 73.06 89 ARG A C 1
ATOM 652 O O . ARG A 1 89 ? -10.803 0.271 13.103 1.00 73.06 89 ARG A O 1
ATOM 659 N N . ASP A 1 90 ? -12.875 0.912 13.688 1.00 70.94 90 ASP A N 1
ATOM 660 C CA . ASP A 1 90 ? -12.769 2.242 13.083 1.00 70.94 90 ASP A CA 1
ATOM 661 C C . ASP A 1 90 ? -11.705 3.093 13.786 1.00 70.94 90 ASP A C 1
ATOM 663 O O . ASP A 1 90 ? -10.870 3.712 13.123 1.00 70.94 90 ASP A O 1
ATOM 667 N N . ARG A 1 91 ? -11.662 3.061 15.127 1.00 68.62 91 ARG A N 1
ATOM 668 C CA . ARG A 1 91 ? -10.618 3.739 15.911 1.00 68.62 91 ARG A CA 1
ATOM 669 C C . ARG A 1 91 ? -9.225 3.185 15.606 1.00 68.62 91 ARG A C 1
ATOM 671 O O . ARG A 1 91 ? -8.309 3.969 15.377 1.00 68.62 91 ARG A O 1
ATOM 678 N N . ARG A 1 92 ? -9.082 1.857 15.524 1.00 58.72 92 ARG A N 1
ATOM 679 C CA . ARG A 1 92 ? -7.822 1.219 15.122 1.00 58.72 92 ARG A CA 1
ATOM 680 C C . ARG A 1 92 ? -7.429 1.561 13.698 1.00 58.72 92 ARG A C 1
ATOM 682 O O . ARG A 1 92 ? -6.263 1.791 13.482 1.00 58.72 92 ARG A O 1
ATOM 689 N N . SER A 1 93 ? -8.344 1.704 12.741 1.00 59.88 93 SER A N 1
ATOM 690 C CA . SER A 1 93 ? -7.967 2.079 11.365 1.00 59.88 93 SER A CA 1
ATOM 691 C C . SER A 1 93 ? -7.268 3.448 11.268 1.00 59.88 93 SER A C 1
ATOM 693 O O . SER A 1 93 ? -6.445 3.668 10.378 1.00 59.88 93 SER A O 1
ATOM 695 N N . VAL A 1 94 ? -7.573 4.365 12.194 1.00 59.09 94 VAL A N 1
ATOM 696 C CA . VAL A 1 94 ? -6.904 5.668 12.310 1.00 59.09 94 VAL A CA 1
ATOM 697 C C . VAL A 1 94 ? -5.504 5.510 12.917 1.00 59.09 94 VAL A C 1
ATOM 699 O O . VAL A 1 94 ? -4.581 6.188 12.477 1.00 59.09 94 VAL A O 1
ATOM 702 N N . GLU A 1 95 ? -5.332 4.594 13.872 1.00 56.97 95 GLU A N 1
ATOM 703 C CA . GLU A 1 95 ? -4.054 4.309 14.545 1.00 56.97 95 GLU A CA 1
ATOM 704 C C . GLU A 1 95 ? -3.136 3.377 13.718 1.00 56.97 95 GLU A C 1
ATOM 706 O O . GLU A 1 95 ? -1.944 3.634 13.595 1.00 56.97 95 GLU A O 1
ATOM 711 N N . ASP A 1 96 ? -3.682 2.343 13.079 1.00 52.22 96 ASP A N 1
ATOM 712 C CA . ASP A 1 96 ? -3.004 1.342 12.243 1.00 52.22 96 ASP A CA 1
ATOM 713 C C . ASP A 1 96 ? -2.407 1.968 10.978 1.00 52.22 96 ASP A C 1
ATOM 715 O O . ASP A 1 96 ? -1.354 1.534 10.517 1.00 52.22 96 ASP A O 1
ATOM 719 N N . ARG A 1 97 ? -3.007 3.041 10.437 1.00 53.72 97 ARG A N 1
ATOM 720 C CA . ARG A 1 97 ? -2.373 3.843 9.372 1.00 53.72 97 ARG A CA 1
ATOM 721 C C . ARG A 1 97 ? -1.025 4.432 9.797 1.00 53.72 97 ARG A C 1
ATOM 723 O O . ARG A 1 97 ? -0.207 4.712 8.929 1.00 53.72 97 ARG A O 1
ATOM 730 N N . ALA A 1 98 ? -0.786 4.604 11.097 1.00 52.03 98 ALA A N 1
ATOM 731 C CA . ALA A 1 98 ? 0.495 5.061 11.626 1.00 52.03 98 ALA A CA 1
ATOM 732 C C . ALA A 1 98 ? 1.494 3.913 11.870 1.00 52.03 98 ALA A C 1
ATOM 734 O O . ALA A 1 98 ? 2.674 4.174 12.100 1.00 52.03 98 ALA A O 1
ATOM 735 N N . VAL A 1 99 ? 1.063 2.646 11.800 1.00 47.66 99 VAL A N 1
ATOM 736 C CA . VAL A 1 99 ? 1.933 1.479 11.991 1.00 47.66 99 VAL A CA 1
ATOM 737 C C . VAL A 1 99 ? 2.168 0.800 10.643 1.00 47.66 99 VAL A C 1
ATOM 739 O O . VAL A 1 99 ? 1.486 -0.148 10.260 1.00 47.66 99 VAL A O 1
ATOM 742 N N . ALA A 1 100 ? 3.179 1.274 9.913 1.00 49.59 100 ALA A N 1
ATOM 743 C CA . ALA A 1 100 ? 3.666 0.613 8.707 1.00 49.59 100 ALA A CA 1
ATOM 744 C C . ALA A 1 100 ? 4.347 -0.723 9.069 1.00 49.59 100 ALA A C 1
ATOM 746 O O . ALA A 1 100 ? 5.563 -0.796 9.255 1.00 49.59 100 ALA A O 1
ATOM 747 N N . VAL A 1 101 ? 3.567 -1.798 9.195 1.00 52.22 101 VAL A N 1
ATOM 748 C CA . VAL A 1 101 ? 4.118 -3.149 9.357 1.00 52.22 101 VAL A CA 1
ATOM 749 C C . VAL A 1 101 ? 4.605 -3.633 7.993 1.00 52.22 101 VAL A C 1
ATOM 751 O O . VAL A 1 101 ? 3.811 -3.950 7.107 1.00 52.22 101 VAL A O 1
ATOM 754 N N . GLY A 1 102 ? 5.926 -3.693 7.815 1.00 51.00 102 GLY A N 1
ATOM 755 C CA . GLY A 1 102 ? 6.532 -4.327 6.647 1.00 51.00 102 GLY A CA 1
ATOM 756 C C . GLY A 1 102 ? 6.089 -5.787 6.552 1.00 5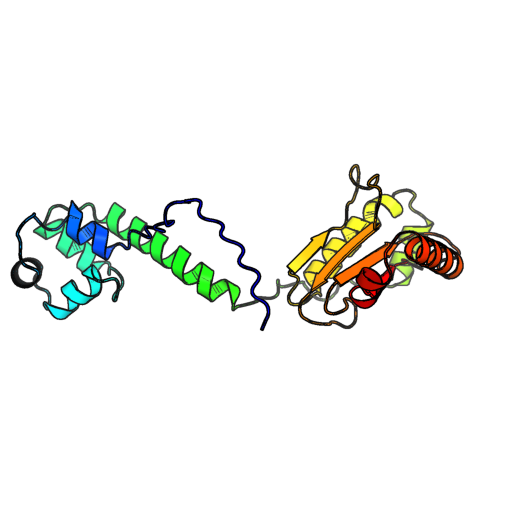1.00 102 GLY A C 1
ATOM 757 O O . GLY A 1 102 ? 6.219 -6.545 7.514 1.00 51.00 102 GLY A O 1
ATOM 758 N N . THR A 1 103 ? 5.547 -6.189 5.401 1.00 51.12 103 THR A N 1
ATOM 759 C CA . THR A 1 103 ? 5.197 -7.594 5.154 1.00 51.12 103 THR A CA 1
ATOM 760 C C . THR A 1 103 ? 6.464 -8.437 5.256 1.00 51.12 103 THR A C 1
ATOM 762 O O . THR A 1 103 ? 7.473 -8.109 4.632 1.00 51.12 103 THR A O 1
ATOM 765 N N . TYR A 1 104 ? 6.424 -9.521 6.036 1.00 47.50 104 TYR A N 1
ATOM 766 C CA . TYR A 1 104 ? 7.527 -10.477 6.099 1.00 47.50 104 TYR A CA 1
ATOM 767 C C . TYR A 1 104 ? 7.751 -11.084 4.706 1.00 47.50 104 TYR A C 1
ATOM 769 O O 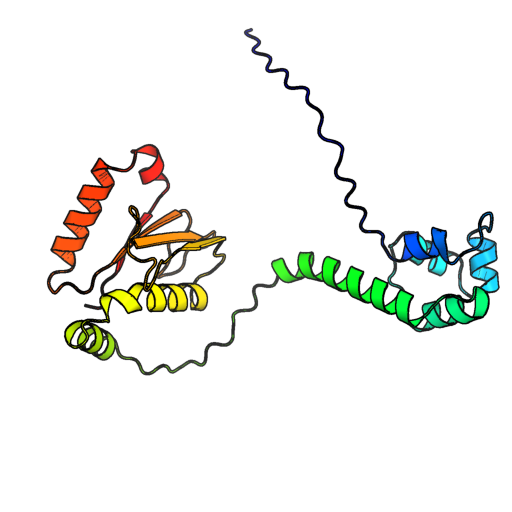. TYR A 1 104 ? 7.008 -11.959 4.263 1.00 47.50 104 TYR A O 1
ATOM 777 N N . ALA A 1 105 ? 8.770 -10.587 4.007 1.00 53.56 105 ALA A N 1
ATOM 778 C CA . ALA A 1 105 ? 9.296 -11.181 2.792 1.00 53.56 105 ALA A CA 1
ATOM 779 C C . ALA A 1 105 ? 10.481 -12.068 3.201 1.00 53.56 105 ALA A C 1
ATOM 781 O O . ALA A 1 105 ? 11.478 -11.531 3.695 1.00 53.56 105 ALA A O 1
ATOM 782 N N . PRO A 1 106 ? 10.398 -13.403 3.049 1.00 53.25 106 PRO A N 1
ATOM 783 C CA . PRO A 1 106 ? 11.525 -14.266 3.360 1.00 53.25 106 PRO A CA 1
ATOM 784 C C . PRO A 1 106 ? 12.743 -13.809 2.552 1.00 53.25 106 PRO A C 1
ATOM 786 O O . PRO A 1 106 ? 12.697 -13.714 1.323 1.00 53.25 106 PRO A O 1
ATOM 789 N N . SER A 1 107 ? 13.832 -13.490 3.250 1.00 60.34 107 SER A N 1
ATOM 790 C CA . SER A 1 107 ? 15.123 -13.279 2.613 1.00 60.34 107 SER A CA 1
ATOM 791 C C . SER A 1 107 ? 15.579 -14.602 1.993 1.00 60.34 107 SER A C 1
ATOM 793 O O . SER A 1 107 ? 15.278 -15.674 2.509 1.00 60.34 107 SER A O 1
ATOM 795 N N . PHE A 1 108 ? 16.290 -14.506 0.868 1.00 55.25 108 PHE A N 1
ATOM 796 C CA . PHE A 1 108 ? 16.744 -15.598 -0.007 1.00 55.25 108 PHE A CA 1
ATOM 797 C C . PHE A 1 108 ? 15.786 -16.031 -1.125 1.00 55.25 108 PHE A C 1
ATOM 799 O O . PHE A 1 108 ? 15.655 -17.211 -1.436 1.00 55.25 108 PHE A O 1
ATOM 806 N N . LEU A 1 109 ? 15.269 -15.071 -1.894 1.00 56.62 109 LEU A N 1
ATOM 807 C CA . LEU A 1 109 ? 15.242 -15.309 -3.337 1.00 56.62 109 LEU A CA 1
ATOM 808 C C . LEU A 1 109 ? 16.693 -15.257 -3.833 1.00 56.62 109 LEU A C 1
ATOM 810 O O . LEU A 1 109 ? 17.259 -14.183 -4.010 1.00 56.62 109 LEU A O 1
ATOM 814 N N . THR A 1 110 ? 17.317 -16.418 -4.051 1.00 69.81 110 THR A N 1
ATOM 815 C CA . THR A 1 110 ? 18.639 -16.547 -4.702 1.00 69.81 110 THR A CA 1
ATOM 816 C C . THR A 1 110 ? 18.545 -16.249 -6.207 1.00 69.81 110 THR A C 1
ATOM 818 O O . THR A 1 110 ? 19.142 -16.939 -7.030 1.00 69.81 110 THR A O 1
ATOM 821 N N . ILE A 1 111 ? 17.754 -15.249 -6.596 1.00 79.62 111 ILE A N 1
ATOM 822 C CA . ILE A 1 111 ? 17.662 -14.797 -7.979 1.00 79.62 111 ILE A CA 1
ATOM 823 C C . ILE A 1 111 ? 18.848 -13.866 -8.209 1.00 79.62 111 ILE A C 1
ATOM 825 O O . ILE A 1 111 ? 18.891 -12.739 -7.724 1.00 79.62 111 ILE A O 1
ATOM 829 N N . LYS A 1 112 ? 19.845 -14.362 -8.935 1.00 83.31 112 LYS A N 1
ATOM 830 C CA . LYS A 1 112 ? 21.009 -13.579 -9.353 1.00 83.31 112 LYS A CA 1
ATOM 831 C C . LYS A 1 112 ? 20.621 -12.663 -10.512 1.00 83.31 112 LYS A C 1
ATOM 833 O O . LYS A 1 112 ? 19.824 -13.058 -11.359 1.00 83.31 112 LYS A O 1
ATOM 838 N N . ALA A 1 113 ? 21.285 -11.511 -10.629 1.00 82.38 113 ALA A N 1
ATOM 839 C CA . ALA A 1 113 ? 21.103 -10.586 -11.753 1.00 82.38 113 ALA A CA 1
ATOM 840 C C . ALA A 1 113 ? 21.184 -11.295 -13.120 1.00 82.38 113 ALA A C 1
ATOM 842 O O . ALA A 1 113 ? 20.294 -11.133 -13.947 1.00 82.38 113 ALA A O 1
ATOM 843 N N . ARG A 1 114 ? 22.163 -12.197 -13.308 1.00 85.69 114 ARG A N 1
ATOM 844 C CA . ARG A 1 114 ? 22.290 -13.005 -14.538 1.00 85.69 114 ARG A CA 1
ATOM 845 C C . ARG A 1 114 ? 21.018 -13.780 -14.902 1.00 85.69 114 ARG A C 1
ATOM 847 O O . ARG A 1 114 ? 20.683 -13.880 -16.066 1.00 85.69 114 ARG A O 1
ATOM 854 N N . GLN A 1 115 ? 20.281 -14.292 -13.914 1.00 87.50 115 GLN A N 1
ATOM 855 C CA . GLN A 1 115 ? 19.068 -15.074 -14.169 1.00 87.50 115 GLN A CA 1
ATOM 856 C C . GLN A 1 115 ? 17.926 -14.181 -14.655 1.00 87.50 115 GLN A C 1
ATOM 858 O O . GLN A 1 115 ? 17.094 -14.634 -15.431 1.00 87.50 115 GLN A O 1
ATOM 863 N N . ILE A 1 116 ? 17.900 -12.918 -14.222 1.00 87.88 116 ILE A N 1
ATOM 864 C CA . ILE A 1 116 ? 16.947 -11.912 -14.699 1.00 87.88 116 ILE A CA 1
ATOM 865 C C . ILE A 1 116 ? 17.298 -11.508 -16.138 1.00 87.88 116 ILE A C 1
ATOM 867 O O . ILE A 1 116 ? 16.405 -11.445 -16.983 1.00 87.88 116 ILE A O 1
ATOM 871 N N . VAL A 1 117 ? 18.590 -11.326 -16.435 1.00 87.75 117 VAL A N 1
ATOM 872 C CA . VAL A 1 117 ? 19.096 -11.074 -17.797 1.00 87.75 117 VAL A CA 1
ATOM 873 C C . VAL A 1 117 ? 18.718 -12.222 -18.737 1.00 87.75 117 VAL A C 1
ATOM 875 O O . VAL A 1 117 ? 18.118 -11.987 -19.787 1.00 87.75 117 VAL A O 1
ATOM 878 N N . ASP A 1 118 ? 19.030 -13.461 -18.349 1.00 87.81 118 ASP A N 1
ATOM 879 C CA . ASP A 1 118 ? 18.775 -14.665 -19.146 1.00 87.81 118 ASP A CA 1
ATOM 880 C C . ASP A 1 118 ? 17.273 -14.869 -19.373 1.00 87.81 118 ASP A C 1
ATOM 882 O O . ASP A 1 118 ? 16.836 -15.151 -20.490 1.00 87.81 118 ASP A O 1
ATOM 886 N N . TRP A 1 119 ? 16.466 -14.658 -18.329 1.00 89.44 119 TRP A N 1
ATOM 887 C CA . TRP A 1 119 ? 15.010 -14.688 -18.427 1.00 89.44 119 TRP A CA 1
ATOM 888 C C . TRP A 1 119 ? 14.491 -13.662 -19.436 1.00 89.44 119 TRP A C 1
ATOM 890 O O . TRP A 1 119 ? 13.689 -14.015 -20.298 1.00 89.44 119 TRP A O 1
ATOM 900 N N . ALA A 1 120 ? 14.968 -12.418 -19.382 1.00 86.56 120 ALA A N 1
ATOM 901 C CA . ALA A 1 120 ? 14.542 -11.375 -20.309 1.00 86.56 120 ALA A CA 1
ATOM 902 C C . ALA A 1 120 ? 15.008 -11.623 -21.752 1.00 86.56 120 ALA A C 1
ATOM 904 O O . ALA A 1 120 ? 14.333 -11.217 -22.696 1.00 86.56 120 ALA A O 1
ATOM 905 N N . ALA A 1 121 ? 16.153 -12.285 -21.939 1.00 82.69 121 ALA A N 1
ATOM 906 C CA . ALA A 1 121 ? 16.681 -12.616 -23.257 1.00 82.69 121 ALA A CA 1
ATOM 907 C C . ALA A 1 121 ? 15.973 -13.814 -23.909 1.00 82.69 121 ALA A C 1
ATOM 909 O O . ALA A 1 121 ? 15.751 -13.796 -25.117 1.00 82.69 121 ALA A O 1
ATOM 910 N N . GLY A 1 122 ? 15.635 -14.843 -23.126 1.00 72.75 122 GLY A N 1
ATOM 911 C CA . GLY A 1 122 ? 15.069 -16.102 -23.620 1.00 72.75 122 GLY A CA 1
ATOM 912 C C . GLY A 1 122 ? 13.541 -16.170 -23.638 1.00 72.75 122 GLY A C 1
ATOM 913 O O . GLY A 1 122 ? 12.990 -17.168 -24.099 1.00 72.75 122 GLY A O 1
ATOM 914 N N . ASN A 1 123 ? 12.838 -15.155 -23.126 1.00 76.12 123 ASN A N 1
ATOM 915 C CA . ASN A 1 123 ? 11.390 -15.201 -22.945 1.00 76.12 123 ASN A CA 1
ATOM 916 C C . ASN A 1 123 ? 10.677 -14.035 -23.635 1.00 76.12 123 ASN A C 1
ATOM 918 O O . ASN A 1 123 ? 10.740 -12.891 -23.191 1.00 76.12 123 ASN A O 1
ATOM 922 N N . ILE A 1 124 ? 9.897 -14.354 -24.668 1.00 74.00 124 ILE A N 1
ATOM 923 C CA . ILE A 1 124 ? 9.081 -13.381 -25.411 1.00 74.00 124 ILE A CA 1
ATOM 924 C C . ILE A 1 124 ? 8.066 -12.679 -24.488 1.00 74.00 124 ILE A C 1
ATOM 926 O O . ILE A 1 124 ? 7.785 -11.496 -24.664 1.00 74.00 124 ILE A O 1
ATOM 930 N N . ARG A 1 125 ? 7.584 -13.363 -23.440 1.00 81.31 125 ARG A N 1
ATOM 931 C CA . ARG A 1 125 ? 6.648 -12.806 -22.446 1.00 81.31 125 ARG A CA 1
ATOM 932 C C . ARG A 1 125 ? 7.321 -11.969 -21.360 1.00 81.31 125 ARG A C 1
ATOM 934 O O . ARG A 1 125 ? 6.632 -11.419 -20.504 1.00 81.31 125 ARG A O 1
ATOM 941 N N . ALA A 1 126 ? 8.652 -11.847 -21.353 1.00 82.81 126 ALA A N 1
ATOM 942 C CA . ALA A 1 126 ? 9.347 -11.050 -20.342 1.00 82.81 126 ALA A CA 1
ATOM 943 C C . ALA A 1 126 ? 8.873 -9.591 -20.340 1.00 82.81 126 ALA A C 1
ATOM 945 O O . ALA A 1 126 ? 8.719 -9.000 -19.275 1.00 82.81 126 ALA A O 1
ATOM 946 N N . ARG A 1 127 ? 8.559 -9.039 -21.519 1.00 81.19 127 ARG A N 1
ATOM 947 C CA . ARG A 1 127 ? 8.023 -7.680 -21.657 1.00 81.19 127 ARG A CA 1
ATOM 948 C C . ARG A 1 127 ? 6.663 -7.502 -20.973 1.00 81.19 127 ARG A C 1
ATOM 950 O O . ARG A 1 127 ? 6.438 -6.475 -20.350 1.00 81.19 127 ARG A O 1
ATOM 957 N N . GLU A 1 128 ? 5.786 -8.502 -21.044 1.00 82.38 128 GLU A N 1
ATOM 958 C CA . GLU A 1 128 ? 4.456 -8.474 -20.411 1.00 82.38 128 GLU A CA 1
ATOM 959 C C . GLU A 1 128 ? 4.533 -8.647 -18.888 1.00 82.38 128 GLU A C 1
ATOM 961 O O . GLU A 1 128 ? 3.715 -8.112 -18.139 1.00 82.38 128 GLU A O 1
ATOM 966 N N . HIS A 1 129 ? 5.524 -9.408 -18.419 1.00 87.19 129 HIS A N 1
ATOM 967 C CA . HIS A 1 129 ? 5.699 -9.740 -17.007 1.00 87.19 129 HIS A CA 1
ATOM 968 C C . HIS A 1 129 ? 6.551 -8.724 -16.235 1.00 87.19 129 HIS A C 1
ATOM 970 O O . HIS A 1 129 ? 6.408 -8.624 -15.015 1.00 87.19 129 HIS A O 1
ATOM 976 N N . LEU A 1 130 ? 7.424 -7.969 -16.909 1.00 88.38 130 LEU A N 1
ATOM 977 C CA . LEU A 1 130 ? 8.290 -6.967 -16.283 1.00 88.38 130 LEU A CA 1
ATOM 978 C C . LEU A 1 130 ? 7.513 -5.918 -15.458 1.00 88.38 130 LEU A C 1
ATOM 980 O O . LEU A 1 130 ? 7.872 -5.758 -14.291 1.00 88.38 130 LEU A O 1
ATOM 984 N N . PRO A 1 131 ? 6.420 -5.290 -15.949 1.00 89.25 131 PRO A N 1
ATOM 985 C CA . PRO A 1 131 ? 5.625 -4.369 -15.129 1.00 89.25 131 PRO A CA 1
ATOM 986 C C . PRO A 1 131 ? 5.118 -5.015 -13.834 1.00 89.25 131 PRO A C 1
ATOM 988 O O . PRO A 1 131 ? 5.155 -4.421 -12.758 1.00 89.25 131 PRO A O 1
ATOM 991 N N . VAL A 1 132 ? 4.678 -6.274 -13.918 1.00 89.31 132 VAL A N 1
ATOM 992 C CA . VAL A 1 132 ? 4.140 -7.020 -12.773 1.00 89.31 132 VAL A CA 1
ATOM 993 C C . VAL A 1 132 ? 5.236 -7.327 -11.755 1.00 89.31 132 VAL A C 1
ATOM 995 O O . VAL A 1 132 ? 4.991 -7.237 -10.550 1.00 89.31 132 VAL A O 1
ATOM 998 N N . LEU A 1 133 ? 6.433 -7.682 -12.226 1.00 88.88 133 LEU A N 1
ATOM 999 C CA . LEU A 1 133 ? 7.599 -7.906 -11.378 1.00 88.88 133 LEU A CA 1
ATOM 1000 C C . LEU A 1 133 ? 8.018 -6.612 -10.670 1.00 88.88 133 LEU A C 1
ATOM 1002 O O . LEU A 1 133 ? 8.169 -6.625 -9.451 1.00 88.88 133 LEU A O 1
ATOM 1006 N N . LEU A 1 134 ? 8.138 -5.503 -11.405 1.00 90.44 134 LEU A N 1
ATOM 1007 C CA . LEU A 1 134 ? 8.489 -4.197 -10.840 1.00 90.44 134 LEU A CA 1
ATOM 1008 C C . LEU A 1 134 ? 7.480 -3.764 -9.784 1.00 90.44 134 LEU A C 1
ATOM 1010 O O . LEU A 1 134 ? 7.876 -3.445 -8.667 1.00 90.44 134 LEU A O 1
ATOM 1014 N N . ARG A 1 135 ? 6.180 -3.876 -10.075 1.00 90.81 135 ARG A N 1
ATOM 1015 C CA . ARG A 1 135 ? 5.114 -3.583 -9.110 1.00 90.81 135 ARG A CA 1
ATOM 1016 C C . ARG A 1 135 ? 5.282 -4.365 -7.809 1.00 90.81 135 ARG A C 1
ATOM 1018 O O . ARG A 1 135 ? 5.165 -3.799 -6.727 1.00 90.81 135 ARG A O 1
ATOM 1025 N N . ARG A 1 136 ? 5.571 -5.669 -7.901 1.00 90.00 136 ARG A N 1
ATOM 1026 C CA . ARG A 1 136 ? 5.789 -6.523 -6.720 1.00 90.00 136 ARG A CA 1
ATOM 1027 C C . ARG A 1 136 ? 7.025 -6.099 -5.928 1.00 90.00 136 ARG A C 1
ATOM 1029 O O . ARG A 1 136 ? 6.952 -6.054 -4.706 1.00 90.00 136 ARG A O 1
ATOM 1036 N N . LEU A 1 137 ? 8.130 -5.784 -6.604 1.00 88.44 137 LEU A N 1
ATOM 1037 C CA . LEU A 1 137 ? 9.364 -5.335 -5.954 1.00 88.44 137 LEU A CA 1
ATOM 1038 C C . LEU A 1 137 ? 9.171 -3.982 -5.263 1.00 88.44 137 LEU A C 1
ATOM 1040 O O . LEU A 1 137 ? 9.510 -3.851 -4.093 1.00 88.44 137 LEU A O 1
ATOM 1044 N N . ILE A 1 138 ? 8.542 -3.020 -5.940 1.00 90.00 138 ILE A N 1
ATOM 1045 C CA . ILE A 1 138 ? 8.242 -1.692 -5.394 1.00 90.00 138 ILE A CA 1
ATOM 1046 C C . ILE A 1 138 ? 7.379 -1.805 -4.140 1.00 90.00 138 ILE A C 1
ATOM 1048 O O . ILE A 1 138 ? 7.721 -1.212 -3.125 1.00 90.00 138 ILE A O 1
ATOM 1052 N N . HIS A 1 139 ? 6.313 -2.609 -4.155 1.00 88.81 139 HIS A N 1
ATOM 1053 C CA . HIS A 1 139 ? 5.501 -2.813 -2.951 1.00 88.81 139 HIS A CA 1
ATOM 1054 C C . HIS A 1 139 ? 6.246 -3.542 -1.826 1.00 88.81 139 HIS A C 1
ATOM 1056 O O . HIS A 1 139 ? 5.902 -3.360 -0.662 1.00 88.81 139 HIS A O 1
ATOM 1062 N N . ALA A 1 140 ? 7.251 -4.359 -2.149 1.00 83.81 140 ALA A N 1
ATOM 1063 C CA . ALA A 1 140 ? 8.042 -5.069 -1.150 1.00 83.81 140 ALA A CA 1
ATOM 1064 C C . ALA A 1 140 ? 9.149 -4.201 -0.525 1.00 83.81 140 ALA A C 1
ATOM 1066 O O . ALA A 1 140 ? 9.496 -4.415 0.635 1.00 83.81 140 ALA A O 1
ATOM 1067 N N . THR A 1 141 ? 9.727 -3.253 -1.273 1.00 83.81 141 THR A N 1
ATOM 1068 C CA . THR A 1 141 ? 10.909 -2.482 -0.836 1.00 83.81 141 THR A CA 1
ATOM 1069 C C . THR A 1 141 ? 10.670 -0.985 -0.670 1.00 83.81 141 THR A C 1
ATOM 1071 O O . THR A 1 141 ? 11.502 -0.304 -0.071 1.00 83.81 141 THR A O 1
ATOM 1074 N N . GLY A 1 142 ? 9.586 -0.454 -1.231 1.00 83.38 142 GLY A N 1
ATOM 1075 C CA . GLY A 1 142 ? 9.228 0.956 -1.143 1.00 83.38 142 GLY A CA 1
ATOM 1076 C C . GLY A 1 142 ? 8.787 1.357 0.264 1.00 83.38 142 GLY A C 1
ATOM 1077 O O . GLY A 1 142 ? 8.405 0.522 1.085 1.00 83.38 142 GLY A O 1
ATOM 1078 N N . ARG A 1 143 ? 8.847 2.658 0.546 1.00 80.62 143 ARG A N 1
ATOM 1079 C CA . ARG A 1 143 ? 8.412 3.260 1.811 1.00 80.62 143 ARG A CA 1
ATOM 1080 C C . ARG A 1 143 ? 7.432 4.385 1.515 1.00 80.62 143 ARG A C 1
ATOM 1082 O O . ARG A 1 143 ? 7.611 5.083 0.526 1.00 80.62 143 ARG A O 1
ATOM 1089 N N . GLU A 1 144 ? 6.400 4.509 2.351 1.00 88.06 144 GLU A N 1
ATOM 1090 C CA . GLU A 1 144 ? 5.403 5.594 2.280 1.00 88.06 144 GLU A CA 1
ATOM 1091 C C . GLU A 1 144 ? 4.850 5.823 0.858 1.00 88.06 144 GLU A C 1
ATOM 1093 O O . GLU A 1 144 ? 4.742 6.942 0.362 1.00 88.06 144 GLU A O 1
ATOM 1098 N N . LEU A 1 145 ? 4.530 4.721 0.171 1.00 88.19 145 LEU A N 1
ATOM 1099 C CA . LEU A 1 145 ? 3.986 4.738 -1.184 1.00 88.19 145 LEU A CA 1
ATOM 1100 C C . LEU A 1 145 ? 2.540 5.249 -1.149 1.00 88.19 145 LEU A C 1
ATOM 1102 O O . LEU A 1 145 ? 1.661 4.582 -0.599 1.00 88.19 145 LEU A O 1
ATOM 1106 N N . ARG A 1 146 ? 2.279 6.400 -1.772 1.00 88.62 146 ARG A N 1
ATOM 1107 C CA . ARG A 1 146 ? 0.926 6.955 -1.932 1.00 88.62 146 ARG A CA 1
ATOM 1108 C C . ARG A 1 146 ? 0.213 6.394 -3.149 1.00 88.62 146 ARG A C 1
ATOM 1110 O O . ARG A 1 146 ? -0.985 6.119 -3.094 1.00 88.62 146 ARG A O 1
ATOM 1117 N N . HIS A 1 147 ? 0.939 6.226 -4.247 1.00 91.25 147 HIS A N 1
ATOM 1118 C CA . HIS A 1 147 ? 0.379 5.724 -5.492 1.00 91.25 147 HIS A CA 1
ATOM 1119 C C . HIS A 1 147 ? 1.418 4.902 -6.255 1.00 91.25 147 HIS A C 1
ATOM 1121 O O . HIS A 1 147 ? 2.584 5.279 -6.312 1.00 91.25 147 HIS A O 1
ATOM 1127 N N . VAL A 1 148 ? 0.994 3.770 -6.819 1.00 91.94 148 VAL A N 1
ATOM 1128 C CA . VAL A 1 148 ? 1.820 2.879 -7.643 1.00 91.94 148 VAL A CA 1
ATOM 1129 C C . VAL A 1 148 ? 0.945 2.357 -8.777 1.00 91.94 148 VAL A C 1
ATOM 1131 O O . VAL A 1 148 ? -0.005 1.613 -8.527 1.00 91.94 148 VAL A O 1
ATOM 1134 N N . ASP A 1 149 ? 1.272 2.719 -10.014 1.00 90.62 149 ASP A N 1
ATOM 1135 C CA . ASP A 1 149 ? 0.618 2.211 -11.218 1.00 90.62 149 ASP A CA 1
ATOM 1136 C C . ASP A 1 149 ? 1.658 1.612 -12.166 1.00 90.62 149 ASP A C 1
ATOM 1138 O O . ASP A 1 149 ? 2.570 2.288 -12.621 1.00 90.62 149 ASP A O 1
ATOM 1142 N N . PHE A 1 150 ? 1.536 0.314 -12.425 1.00 88.88 150 PHE A N 1
ATOM 1143 C CA . PHE A 1 150 ? 2.379 -0.446 -13.351 1.00 88.88 150 PHE A CA 1
ATOM 1144 C C . PHE A 1 150 ? 1.457 -1.409 -14.102 1.00 88.88 150 PHE A C 1
ATOM 1146 O O . PHE A 1 150 ? 1.235 -2.541 -13.640 1.00 88.88 150 PHE A O 1
ATOM 1153 N N . PRO A 1 151 ? 0.839 -0.959 -15.205 1.00 81.44 151 PRO A N 1
ATOM 1154 C CA . PRO A 1 151 ? -0.056 -1.787 -15.994 1.00 81.44 151 PRO A CA 1
ATOM 1155 C C . PRO A 1 151 ? 0.700 -2.982 -16.585 1.00 81.44 151 PRO A C 1
ATOM 1157 O O . PRO A 1 151 ? 1.690 -2.840 -17.294 1.00 81.44 151 PRO A O 1
ATOM 1160 N N . GLY A 1 152 ? 0.220 -4.187 -16.286 1.00 76.88 152 GLY A N 1
ATOM 1161 C CA . GLY A 1 152 ? 0.731 -5.436 -16.852 1.00 76.88 152 GLY A CA 1
ATOM 1162 C C . GLY A 1 152 ? -0.336 -6.168 -17.659 1.00 76.88 152 GLY A C 1
ATOM 1163 O O . GLY A 1 152 ? -1.524 -5.841 -17.561 1.00 76.88 152 GLY A O 1
ATOM 1164 N N . TYR A 1 153 ? 0.087 -7.193 -18.403 1.00 75.00 153 TYR A N 1
ATOM 1165 C CA . TYR A 1 153 ? -0.789 -8.001 -19.262 1.00 75.00 153 TYR A CA 1
ATOM 1166 C C . TYR A 1 153 ? -1.581 -7.128 -20.257 1.00 75.00 153 TYR A C 1
ATOM 1168 O O . TYR A 1 153 ? -1.017 -6.216 -20.861 1.00 75.00 153 TYR A O 1
ATOM 1176 N N . ASP A 1 154 ? -2.887 -7.364 -20.393 1.00 64.38 154 ASP A N 1
ATOM 1177 C CA . ASP A 1 154 ? -3.782 -6.694 -21.347 1.00 64.38 154 ASP A CA 1
ATOM 1178 C C . ASP A 1 154 ? -3.908 -5.175 -21.125 1.00 64.38 154 ASP A C 1
ATOM 1180 O O . ASP A 1 154 ? -4.313 -4.442 -22.024 1.00 64.38 154 ASP A O 1
ATOM 1184 N N . ASN A 1 155 ? -3.522 -4.670 -19.947 1.00 61.25 155 ASN A N 1
ATOM 1185 C CA . ASN A 1 155 ? -3.537 -3.237 -19.642 1.00 61.25 155 ASN A CA 1
ATOM 1186 C C . ASN A 1 155 ? -2.269 -2.492 -20.096 1.00 61.25 155 ASN A C 1
ATOM 1188 O O . ASN A 1 155 ? -2.227 -1.268 -19.978 1.00 61.25 155 ASN A O 1
ATOM 1192 N N . ALA A 1 156 ? -1.253 -3.187 -20.625 1.00 59.59 156 ALA A N 1
ATOM 1193 C CA . ALA A 1 156 ? 0.024 -2.594 -21.042 1.00 59.59 156 ALA A CA 1
ATOM 1194 C C . ALA A 1 156 ? -0.065 -1.703 -22.304 1.00 59.59 156 ALA A C 1
ATOM 1196 O O . ALA A 1 156 ? 0.927 -1.104 -22.702 1.00 59.59 156 ALA A O 1
ATOM 1197 N N . GLN A 1 157 ? -1.235 -1.595 -22.947 1.00 54.94 157 GLN A N 1
ATOM 1198 C CA . GLN A 1 157 ? -1.445 -0.796 -24.167 1.00 54.94 157 GLN A CA 1
ATOM 1199 C C . GLN A 1 157 ? -1.887 0.657 -23.900 1.00 54.94 157 GLN A C 1
ATOM 1201 O O . GLN A 1 157 ? -2.450 1.309 -24.779 1.00 54.94 157 GLN A O 1
ATOM 1206 N N . ARG A 1 158 ? -1.678 1.190 -22.691 1.00 64.56 158 ARG A N 1
ATOM 1207 C CA . ARG A 1 158 ? -2.063 2.572 -22.366 1.00 64.56 158 ARG A CA 1
ATOM 1208 C C . ARG A 1 158 ? -1.043 3.574 -22.907 1.00 64.56 158 ARG A C 1
ATOM 1210 O O . ARG A 1 158 ? 0.160 3.396 -22.760 1.00 64.56 158 ARG A O 1
ATOM 1217 N N . HIS A 1 159 ? -1.534 4.661 -23.499 1.00 65.81 159 HIS A N 1
ATOM 1218 C CA . HIS A 1 159 ? -0.699 5.813 -23.829 1.00 65.81 159 HIS A CA 1
ATOM 1219 C C . HIS A 1 159 ? -0.280 6.533 -22.545 1.00 65.81 159 HIS A C 1
ATOM 1221 O O . HIS A 1 159 ? -1.135 6.908 -21.746 1.00 65.81 159 HIS A O 1
ATOM 1227 N N . GLY A 1 160 ? 1.019 6.754 -22.357 1.00 82.12 160 GLY A N 1
ATOM 1228 C CA . GLY A 1 160 ? 1.542 7.414 -21.162 1.00 82.12 160 GLY A CA 1
ATOM 1229 C C . GLY A 1 160 ? 2.852 6.791 -20.715 1.00 82.12 160 GLY A C 1
ATOM 1230 O O . GLY A 1 160 ? 3.569 6.241 -21.548 1.00 82.12 160 GLY A O 1
ATOM 1231 N N . TRP A 1 161 ? 3.161 6.939 -19.430 1.00 85.94 161 TRP A N 1
ATOM 1232 C CA . TRP A 1 161 ? 4.270 6.259 -18.765 1.00 85.94 161 TRP A CA 1
ATOM 1233 C C . TRP A 1 161 ? 4.027 4.749 -18.693 1.00 85.94 161 TRP A C 1
ATOM 1235 O O . TRP A 1 161 ? 2.884 4.326 -18.510 1.00 85.94 161 TRP A O 1
ATOM 1245 N N . ASP A 1 162 ? 5.093 3.952 -18.770 1.00 88.19 162 ASP A N 1
ATOM 1246 C CA . ASP A 1 162 ? 5.000 2.505 -18.540 1.00 88.19 162 ASP A CA 1
ATOM 1247 C C . ASP A 1 162 ? 4.722 2.189 -17.055 1.00 88.19 162 ASP A C 1
ATOM 1249 O O . ASP A 1 162 ? 4.126 1.161 -16.723 1.00 88.19 162 ASP A O 1
ATOM 1253 N N . GLY A 1 163 ? 5.134 3.081 -16.151 1.00 91.25 163 GLY A N 1
ATOM 1254 C CA . GLY A 1 163 ? 4.771 3.052 -14.740 1.00 91.25 163 GLY A CA 1
ATOM 1255 C C . GLY A 1 163 ? 4.818 4.429 -14.080 1.00 91.25 163 GLY A C 1
ATOM 1256 O O . GLY A 1 163 ? 5.454 5.361 -14.570 1.00 91.25 163 GLY A O 1
ATOM 1257 N N . TRP A 1 164 ? 4.138 4.567 -12.950 1.00 93.25 164 TRP A N 1
ATOM 1258 C CA . TRP A 1 164 ? 4.035 5.817 -12.210 1.00 93.25 164 TRP A CA 1
ATOM 1259 C C . TRP A 1 164 ? 4.016 5.561 -10.705 1.00 93.25 164 TRP A C 1
ATOM 1261 O O . TRP A 1 164 ? 3.326 4.656 -10.229 1.00 93.25 164 TRP A O 1
ATOM 1271 N N . ILE A 1 165 ? 4.767 6.362 -9.948 1.00 94.06 165 ILE A N 1
ATOM 1272 C CA . ILE A 1 165 ? 4.828 6.273 -8.486 1.00 94.06 165 ILE A CA 1
ATOM 1273 C C . ILE A 1 165 ? 4.733 7.664 -7.864 1.00 94.06 165 ILE A C 1
ATOM 1275 O O . ILE A 1 165 ? 5.373 8.605 -8.330 1.00 94.06 165 ILE A O 1
ATOM 1279 N N . GLU A 1 166 ? 3.999 7.760 -6.758 1.00 93.69 166 GLU A N 1
ATOM 1280 C CA . GLU A 1 166 ? 4.124 8.846 -5.784 1.00 93.69 166 GLU A CA 1
ATOM 1281 C C . GLU A 1 166 ? 4.521 8.261 -4.423 1.00 93.69 166 GLU A C 1
ATOM 1283 O O . GLU A 1 166 ? 3.816 7.390 -3.903 1.00 93.69 166 GLU A O 1
ATOM 1288 N N . ALA A 1 167 ? 5.634 8.724 -3.854 1.00 90.38 167 ALA A N 1
ATOM 1289 C CA . ALA A 1 167 ? 6.151 8.267 -2.563 1.00 90.38 167 ALA A CA 1
ATOM 1290 C C . ALA A 1 167 ? 6.568 9.452 -1.682 1.00 90.38 167 ALA A C 1
ATOM 1292 O O . ALA A 1 167 ? 7.152 10.408 -2.186 1.00 90.38 167 ALA A O 1
ATOM 1293 N N . ASP A 1 168 ? 6.311 9.375 -0.377 1.00 87.12 168 ASP A N 1
ATOM 1294 C CA . ASP A 1 168 ? 6.695 10.427 0.584 1.00 87.12 168 ASP A CA 1
ATOM 1295 C C . ASP A 1 168 ? 8.049 10.162 1.262 1.00 87.12 168 ASP A C 1
ATOM 1297 O O . ASP A 1 168 ? 8.533 10.977 2.040 1.00 87.12 168 ASP A O 1
ATOM 1301 N N . ALA A 1 169 ? 8.703 9.045 0.927 1.00 81.69 169 ALA A N 1
ATOM 1302 C CA . ALA A 1 169 ? 10.037 8.718 1.410 1.00 81.69 169 ALA A CA 1
ATOM 1303 C C . ALA A 1 169 ? 10.912 8.132 0.296 1.00 81.69 169 ALA A C 1
ATOM 1305 O O . ALA A 1 169 ? 10.534 7.171 -0.380 1.00 81.69 169 ALA A O 1
ATOM 1306 N N . ALA A 1 170 ? 12.127 8.664 0.152 1.00 82.00 170 ALA A N 1
ATOM 1307 C CA . ALA A 1 170 ? 13.118 8.112 -0.762 1.00 82.00 170 ALA A CA 1
ATOM 1308 C C . ALA A 1 170 ? 13.644 6.750 -0.274 1.00 82.00 170 ALA A C 1
ATOM 1310 O O . ALA A 1 170 ? 13.912 6.524 0.909 1.00 82.00 170 ALA A O 1
ATOM 1311 N N . THR A 1 171 ? 13.881 5.850 -1.224 1.00 83.38 171 THR A N 1
ATOM 1312 C CA . THR A 1 171 ? 14.650 4.614 -1.038 1.00 83.38 171 THR A CA 1
ATOM 1313 C C . THR A 1 171 ? 15.766 4.553 -2.087 1.00 83.38 171 THR A C 1
ATOM 1315 O O . THR A 1 171 ? 15.726 5.313 -3.054 1.00 83.38 171 THR A O 1
ATOM 1318 N N . PRO A 1 172 ? 16.743 3.632 -1.982 1.00 85.81 172 PRO A N 1
ATOM 1319 C CA . PRO A 1 172 ? 17.762 3.470 -3.023 1.00 85.81 172 PRO A CA 1
ATOM 1320 C C . PRO A 1 172 ? 17.211 3.159 -4.426 1.00 85.81 172 PRO A C 1
ATOM 1322 O O . PRO A 1 172 ? 17.930 3.329 -5.405 1.00 85.81 172 PRO A O 1
ATOM 1325 N N . TRP A 1 173 ? 15.962 2.687 -4.526 1.00 86.62 173 TRP A N 1
ATOM 1326 C CA . TRP A 1 173 ? 15.347 2.240 -5.781 1.00 86.62 173 TRP A CA 1
ATOM 1327 C C . TRP A 1 173 ? 14.164 3.104 -6.225 1.00 86.62 173 TRP A C 1
ATOM 1329 O O . TRP A 1 173 ? 13.808 3.072 -7.396 1.00 86.62 173 TRP A O 1
ATOM 1339 N N . VAL A 1 174 ? 13.545 3.851 -5.309 1.00 88.81 174 VAL A N 1
ATOM 1340 C CA . VAL A 1 174 ? 12.341 4.657 -5.558 1.00 88.81 174 VAL A CA 1
ATOM 1341 C C . VAL A 1 174 ? 12.589 6.081 -5.052 1.00 88.81 174 VAL A C 1
ATOM 1343 O O . VAL A 1 174 ? 12.822 6.235 -3.849 1.00 88.81 174 VAL A O 1
ATOM 1346 N N . PRO A 1 175 ? 12.556 7.103 -5.928 1.00 88.88 175 PRO A N 1
ATOM 1347 C CA . PRO A 1 175 ? 12.684 8.505 -5.531 1.00 88.88 175 PRO A CA 1
ATOM 1348 C C . PRO A 1 175 ? 11.530 8.975 -4.636 1.00 88.88 175 PRO A C 1
ATOM 1350 O O . PRO A 1 175 ? 10.412 8.477 -4.750 1.00 88.88 175 PRO A O 1
ATOM 1353 N N . GLU A 1 176 ? 11.798 9.967 -3.787 1.00 89.94 176 GLU A N 1
ATOM 1354 C CA . GLU A 1 176 ? 10.746 10.747 -3.122 1.00 89.94 176 GLU A CA 1
ATOM 1355 C C . GLU A 1 176 ? 10.030 11.650 -4.139 1.00 89.94 176 GLU A C 1
ATOM 1357 O O . GLU A 1 176 ? 10.634 12.126 -5.103 1.00 89.94 176 GLU A O 1
ATOM 1362 N N . GLY A 1 177 ? 8.742 11.898 -3.915 1.00 91.06 177 GLY A N 1
ATOM 1363 C CA . GLY A 1 177 ? 7.892 12.689 -4.791 1.00 91.06 177 GLY A CA 1
ATOM 1364 C C . GLY A 1 177 ? 7.300 11.868 -5.936 1.00 91.06 177 GLY A C 1
ATOM 1365 O O . GLY A 1 177 ? 7.038 10.668 -5.806 1.00 91.06 177 GLY A O 1
ATOM 1366 N N . ARG A 1 178 ? 7.026 12.536 -7.061 1.00 94.56 178 ARG A N 1
ATOM 1367 C CA . ARG A 1 178 ? 6.477 11.898 -8.263 1.00 94.56 178 ARG A CA 1
ATOM 1368 C C . ARG A 1 178 ? 7.602 11.308 -9.094 1.00 94.56 178 ARG A C 1
ATOM 1370 O O . ARG A 1 178 ? 8.631 11.949 -9.301 1.00 94.56 178 ARG A O 1
ATOM 1377 N N . SER A 1 179 ? 7.389 10.112 -9.624 1.00 93.81 179 SER A N 1
ATOM 1378 C CA . SER A 1 179 ? 8.298 9.525 -10.600 1.00 93.81 179 SER A CA 1
ATOM 1379 C C . SER A 1 179 ? 7.552 8.821 -11.726 1.00 93.81 179 SER A C 1
ATOM 1381 O O . SER A 1 179 ? 6.640 8.024 -11.497 1.00 93.81 179 SER A O 1
ATOM 1383 N N . GLY A 1 180 ? 7.969 9.128 -12.953 1.00 93.56 180 GLY A N 1
ATOM 1384 C CA . GLY A 1 180 ? 7.543 8.470 -14.179 1.00 93.56 180 GLY A CA 1
ATOM 1385 C C . GLY A 1 180 ? 8.571 7.427 -14.597 1.00 93.56 180 GLY A C 1
ATOM 1386 O O . GLY A 1 180 ? 9.771 7.708 -14.649 1.00 93.56 180 GLY A O 1
ATOM 1387 N N . TRP A 1 181 ? 8.095 6.215 -14.864 1.00 93.94 181 TRP A N 1
ATOM 1388 C CA . TRP A 1 181 ? 8.921 5.048 -15.132 1.00 93.94 181 TRP A CA 1
ATOM 1389 C C . TRP A 1 181 ? 8.721 4.575 -16.568 1.00 93.94 181 TRP A C 1
ATOM 1391 O O . TRP A 1 181 ? 7.594 4.406 -17.031 1.00 93.94 181 TRP A O 1
ATOM 1401 N N . GLU A 1 182 ? 9.834 4.330 -17.245 1.00 92.00 182 GLU A N 1
ATOM 1402 C CA . GLU A 1 182 ? 9.915 3.664 -18.545 1.00 92.00 182 GLU A CA 1
ATOM 1403 C C . GLU A 1 182 ? 10.689 2.365 -18.374 1.00 92.00 182 GLU A C 1
ATOM 1405 O O . GLU A 1 182 ? 11.637 2.300 -17.584 1.00 92.00 182 GLU A O 1
ATOM 1410 N N . PHE A 1 183 ? 10.336 1.320 -19.115 1.00 89.69 183 PHE A N 1
ATOM 1411 C CA . PHE A 1 183 ? 11.107 0.086 -19.041 1.00 89.69 183 PHE A CA 1
ATOM 1412 C C . PHE A 1 183 ? 11.087 -0.735 -20.322 1.00 89.69 183 PHE A C 1
ATOM 1414 O O . PHE A 1 183 ? 10.213 -0.646 -21.181 1.00 89.69 183 PHE A O 1
ATOM 1421 N N . GLY A 1 184 ? 12.111 -1.565 -20.480 1.00 85.44 184 GLY A N 1
ATOM 1422 C CA . GLY A 1 184 ? 12.261 -2.393 -21.667 1.00 85.44 184 GLY A CA 1
ATOM 1423 C C . GLY A 1 184 ? 13.175 -3.580 -21.440 1.00 85.44 184 GLY A C 1
ATOM 1424 O O . GLY A 1 184 ? 13.937 -3.630 -20.480 1.00 85.44 184 GLY A O 1
ATOM 1425 N N . VAL A 1 185 ? 13.098 -4.543 -22.356 1.00 81.56 185 VAL A N 1
ATOM 1426 C CA . VAL A 1 185 ? 13.959 -5.742 -22.378 1.00 81.56 185 VAL A CA 1
ATOM 1427 C C . VAL A 1 185 ? 15.002 -5.688 -23.508 1.00 81.56 185 VAL A C 1
ATOM 1429 O O . VAL A 1 185 ? 15.676 -6.681 -23.805 1.00 81.56 185 VAL A O 1
ATOM 1432 N N . ASP A 1 186 ? 15.124 -4.522 -24.149 1.00 80.94 186 ASP A N 1
ATOM 1433 C CA . ASP A 1 186 ? 15.958 -4.258 -25.318 1.00 80.94 186 ASP A CA 1
ATOM 1434 C C . ASP A 1 186 ? 17.446 -4.525 -25.073 1.00 80.94 186 ASP A C 1
ATOM 1436 O O . ASP A 1 186 ? 17.987 -4.251 -24.007 1.00 80.94 186 ASP A O 1
ATOM 1440 N N . GLN A 1 187 ? 18.147 -4.995 -26.108 1.00 78.00 187 GLN A N 1
ATOM 1441 C CA . GLN A 1 187 ? 19.582 -5.298 -26.022 1.00 78.00 187 GLN A CA 1
ATOM 1442 C C . GLN A 1 187 ? 20.475 -4.050 -25.886 1.00 78.00 187 GLN A C 1
ATOM 1444 O O . GLN A 1 187 ? 21.648 -4.175 -25.549 1.00 78.00 187 GLN A O 1
ATOM 1449 N N . ARG A 1 188 ? 19.941 -2.852 -26.166 1.00 82.62 188 ARG A N 1
ATOM 1450 C CA . ARG A 1 188 ? 20.649 -1.564 -26.056 1.00 82.62 188 ARG A CA 1
ATOM 1451 C C . ARG A 1 188 ? 19.869 -0.611 -25.142 1.00 82.62 188 ARG A C 1
ATOM 1453 O O . ARG A 1 188 ? 19.207 0.296 -25.654 1.00 82.62 188 ARG A O 1
ATOM 1460 N N . PRO A 1 189 ? 19.927 -0.810 -23.814 1.00 83.50 189 PRO A N 1
ATOM 1461 C CA . PRO A 1 189 ? 19.099 -0.063 -22.873 1.00 83.50 189 PRO A CA 1
ATOM 1462 C C . PRO A 1 189 ? 19.392 1.439 -22.896 1.00 83.50 189 PRO A C 1
ATOM 1464 O O . PRO A 1 189 ? 18.449 2.214 -22.966 1.00 83.50 189 PRO A O 1
ATOM 1467 N N . GLY A 1 190 ? 20.663 1.860 -22.960 1.00 85.12 190 GLY A N 1
ATOM 1468 C CA . GLY A 1 190 ? 21.027 3.288 -22.971 1.00 85.12 190 GLY A CA 1
ATOM 1469 C C . GLY A 1 190 ? 20.389 4.065 -24.126 1.00 85.12 190 GLY A C 1
ATOM 1470 O O . GLY A 1 190 ? 19.680 5.039 -23.911 1.00 85.12 190 GLY A O 1
ATOM 1471 N N . ALA A 1 191 ? 20.512 3.555 -25.355 1.00 86.50 191 ALA A N 1
ATOM 1472 C CA . ALA A 1 191 ? 19.910 4.205 -26.518 1.00 86.50 191 ALA A CA 1
ATOM 1473 C C . ALA A 1 191 ? 18.373 4.257 -26.450 1.00 86.50 191 ALA A C 1
ATOM 1475 O O . ALA A 1 191 ? 17.769 5.137 -27.060 1.00 86.50 191 ALA A O 1
ATOM 1476 N N . LYS A 1 192 ? 17.725 3.301 -25.770 1.00 86.00 192 LYS A N 1
ATOM 1477 C CA . LYS A 1 192 ? 16.276 3.341 -25.538 1.00 86.00 192 LYS A CA 1
ATOM 1478 C C . LYS A 1 192 ? 15.921 4.357 -24.456 1.00 86.00 192 LYS A C 1
ATOM 1480 O O . LYS A 1 192 ? 15.061 5.188 -24.712 1.00 86.00 192 LYS A O 1
ATOM 1485 N N . ALA A 1 193 ? 16.620 4.335 -23.325 1.00 88.19 193 ALA A N 1
ATOM 1486 C CA . ALA A 1 193 ? 16.434 5.283 -22.234 1.00 88.19 193 ALA A CA 1
ATOM 1487 C C . ALA A 1 193 ? 16.555 6.732 -22.720 1.00 88.19 193 ALA A C 1
ATOM 1489 O O . ALA A 1 193 ? 15.674 7.539 -22.443 1.00 88.19 193 ALA A O 1
ATOM 1490 N N . ASP A 1 194 ? 17.576 7.034 -23.528 1.00 89.50 194 ASP A N 1
ATOM 1491 C CA . ASP A 1 194 ? 17.762 8.365 -24.108 1.00 89.50 194 ASP A CA 1
ATOM 1492 C C . ASP A 1 194 ? 16.598 8.751 -25.025 1.00 89.50 194 ASP A C 1
ATOM 1494 O O . ASP A 1 194 ? 16.079 9.863 -24.944 1.00 89.50 194 ASP A O 1
ATOM 1498 N N . ARG A 1 195 ? 16.151 7.837 -25.897 1.00 89.06 195 ARG A N 1
ATOM 1499 C CA . ARG A 1 195 ? 15.005 8.096 -26.783 1.00 89.06 195 ARG A CA 1
ATOM 1500 C C . ARG A 1 195 ? 13.725 8.350 -25.996 1.00 89.06 195 ARG A C 1
ATOM 1502 O O . ARG A 1 195 ? 13.013 9.300 -26.318 1.00 89.06 195 ARG A O 1
ATOM 1509 N N . ASP A 1 196 ? 13.452 7.532 -24.986 1.00 87.69 196 ASP A N 1
ATOM 1510 C CA . ASP A 1 196 ? 12.244 7.644 -24.175 1.00 87.69 196 ASP A CA 1
ATOM 1511 C C . ASP A 1 196 ? 12.292 8.938 -23.344 1.00 87.69 196 ASP A C 1
ATOM 1513 O O . ASP A 1 196 ? 11.344 9.722 -23.371 1.00 87.69 196 ASP A O 1
ATOM 1517 N N . TYR A 1 197 ? 13.436 9.264 -22.735 1.00 90.06 197 TYR A N 1
ATOM 1518 C CA . TYR A 1 197 ? 13.651 10.537 -22.041 1.00 90.06 197 TYR A CA 1
ATOM 1519 C C . TYR A 1 197 ? 13.408 11.746 -22.960 1.00 90.06 197 TYR A C 1
ATOM 1521 O O . TYR A 1 197 ? 12.638 12.649 -22.624 1.00 90.06 197 TYR A O 1
ATOM 1529 N N . GLN A 1 198 ? 13.989 11.746 -24.164 1.00 90.88 198 GLN A N 1
ATOM 1530 C CA . GLN A 1 198 ? 13.796 12.818 -25.147 1.00 90.88 198 GLN A CA 1
ATOM 1531 C C . GLN A 1 198 ? 12.341 12.932 -25.626 1.00 90.88 198 GLN A C 1
ATOM 1533 O O . GLN A 1 198 ? 11.863 14.037 -25.892 1.00 90.88 198 GLN A O 1
ATOM 1538 N N . ALA A 1 199 ? 11.609 11.820 -25.723 1.00 87.94 199 ALA A N 1
ATOM 1539 C CA . ALA A 1 199 ? 10.180 11.844 -26.025 1.00 87.94 199 ALA A CA 1
ATOM 1540 C C . ALA A 1 199 ? 9.375 12.505 -24.890 1.00 87.94 199 ALA A C 1
ATOM 1542 O O . ALA A 1 199 ? 8.489 13.326 -25.155 1.00 87.94 199 ALA A O 1
ATOM 1543 N N . ARG A 1 200 ? 9.723 12.229 -23.626 1.00 86.94 200 ARG A N 1
ATOM 1544 C CA . ARG A 1 200 ? 9.078 12.850 -22.455 1.00 86.94 200 ARG A CA 1
ATOM 1545 C C . ARG A 1 200 ? 9.382 14.341 -22.343 1.00 86.94 200 ARG A C 1
ATOM 1547 O O . ARG A 1 200 ? 8.468 15.107 -22.050 1.00 86.94 200 ARG A O 1
ATOM 1554 N N . LEU A 1 201 ? 10.593 14.785 -22.693 1.00 88.00 201 LEU A N 1
ATOM 1555 C CA . LEU A 1 201 ? 10.930 16.217 -22.755 1.00 88.00 201 LEU A CA 1
ATOM 1556 C C . LEU A 1 201 ? 10.028 17.013 -23.711 1.00 88.00 201 LEU A C 1
ATOM 1558 O O . LEU A 1 201 ? 9.758 18.187 -23.462 1.00 88.00 201 LEU A O 1
ATOM 1562 N N . LYS A 1 202 ? 9.564 16.382 -24.795 1.00 88.50 202 LYS A N 1
ATOM 1563 C CA . LYS A 1 202 ? 8.682 17.009 -25.794 1.00 88.50 202 LYS A CA 1
ATOM 1564 C C . LYS A 1 202 ? 7.207 16.977 -25.403 1.00 88.50 202 LYS A C 1
ATOM 1566 O O . LYS A 1 202 ? 6.447 17.817 -25.867 1.00 88.50 202 LYS A O 1
ATOM 1571 N N . THR A 1 203 ? 6.810 15.998 -24.593 1.00 86.88 203 THR A N 1
ATOM 1572 C CA . THR A 1 203 ? 5.396 15.700 -24.314 1.00 86.88 203 THR A CA 1
ATOM 1573 C C . THR A 1 203 ? 4.927 16.275 -22.976 1.00 86.88 203 THR A C 1
ATOM 1575 O O . THR A 1 203 ? 3.753 16.594 -22.832 1.00 86.88 203 THR A O 1
ATOM 1578 N N . ILE A 1 204 ? 5.829 16.424 -22.002 1.00 86.69 204 ILE A N 1
ATOM 1579 C CA . ILE A 1 204 ? 5.516 16.854 -20.630 1.00 86.69 204 ILE A CA 1
ATOM 1580 C C . ILE A 1 204 ? 5.990 18.288 -20.419 1.00 86.69 204 ILE A C 1
ATOM 1582 O O . ILE A 1 204 ? 7.075 18.646 -20.881 1.00 86.69 204 ILE A O 1
ATOM 1586 N N . SER A 1 205 ? 5.212 19.111 -19.714 1.00 87.25 205 SER A N 1
ATOM 1587 C CA . SER A 1 205 ? 5.541 20.525 -19.507 1.00 87.25 205 SER A CA 1
ATOM 1588 C C . SER A 1 205 ? 6.769 20.727 -18.596 1.00 87.25 205 SER A C 1
ATOM 1590 O O . SER A 1 205 ? 7.063 19.886 -17.747 1.00 87.25 205 SER A O 1
ATOM 1592 N N . PRO A 1 206 ? 7.509 21.850 -18.714 1.00 86.44 206 PRO A N 1
ATOM 1593 C CA . PRO A 1 206 ? 8.657 22.124 -17.845 1.00 86.44 206 PRO A CA 1
ATOM 1594 C C . PRO A 1 206 ? 8.335 22.140 -16.345 1.00 86.44 206 PRO A C 1
ATOM 1596 O O . PRO A 1 206 ? 9.165 21.696 -15.559 1.00 86.44 206 PRO A O 1
ATOM 1599 N N . ALA A 1 207 ? 7.146 22.618 -15.962 1.00 83.62 207 ALA A N 1
ATOM 1600 C CA . ALA A 1 207 ? 6.705 22.653 -14.569 1.00 83.62 207 ALA A CA 1
ATOM 1601 C C . ALA A 1 207 ? 6.512 21.236 -14.006 1.00 83.62 207 ALA A C 1
ATOM 1603 O O . ALA A 1 207 ? 7.056 20.911 -12.957 1.00 83.62 207 ALA A O 1
ATOM 1604 N N . GLU A 1 208 ? 5.839 20.357 -14.752 1.00 82.12 208 GLU A N 1
ATOM 1605 C CA . GLU A 1 208 ? 5.640 18.960 -14.345 1.00 82.12 208 GLU A CA 1
ATOM 1606 C C . GLU A 1 208 ? 6.961 18.183 -14.272 1.00 82.12 208 GLU A C 1
ATOM 1608 O O . GLU A 1 208 ? 7.134 17.341 -13.396 1.00 82.12 208 GLU A O 1
ATOM 1613 N N . ARG A 1 209 ? 7.925 18.474 -15.158 1.00 85.88 209 ARG A N 1
ATOM 1614 C CA . ARG A 1 209 ? 9.253 17.834 -15.130 1.00 85.88 209 ARG A CA 1
ATOM 1615 C C . ARG A 1 209 ? 10.104 18.251 -13.933 1.00 85.88 209 ARG A C 1
ATOM 1617 O O . ARG A 1 209 ? 10.957 17.477 -13.519 1.00 85.88 209 ARG A O 1
ATOM 1624 N N . ALA A 1 210 ? 9.912 19.458 -13.404 1.00 85.62 210 ALA A N 1
ATOM 1625 C CA . ALA A 1 210 ? 10.636 19.907 -12.216 1.00 85.62 210 ALA A CA 1
ATOM 1626 C C . ALA A 1 210 ? 10.190 19.150 -10.952 1.00 85.62 210 ALA A C 1
ATOM 1628 O O . ALA A 1 210 ? 10.972 19.001 -10.019 1.00 85.62 210 ALA A O 1
ATOM 1629 N N . GLU A 1 211 ? 8.954 18.647 -10.946 1.00 87.06 211 GLU A N 1
ATOM 1630 C CA . GLU A 1 211 ? 8.346 17.927 -9.823 1.00 87.06 211 GLU A CA 1
ATOM 1631 C C . GLU A 1 211 ? 8.345 16.400 -10.003 1.00 87.06 211 GLU A C 1
ATOM 1633 O O . GLU A 1 211 ? 7.849 15.684 -9.133 1.00 87.06 211 GLU A O 1
ATOM 1638 N N . CYS A 1 212 ? 8.857 15.892 -11.129 1.00 90.19 212 CYS A N 1
ATOM 1639 C CA . CYS A 1 212 ? 8.776 14.481 -11.495 1.00 90.19 212 CYS A CA 1
ATOM 1640 C C . CYS A 1 212 ? 10.142 13.911 -11.889 1.00 90.19 212 CYS A C 1
ATOM 1642 O O . CYS A 1 212 ? 10.771 14.358 -12.851 1.00 90.19 212 CYS A O 1
ATOM 1644 N N . ALA A 1 213 ? 10.581 12.876 -11.175 1.00 93.12 213 ALA A N 1
ATOM 1645 C CA . ALA A 1 213 ? 11.784 12.130 -11.511 1.00 93.12 213 ALA A CA 1
ATOM 1646 C C . ALA A 1 213 ? 11.530 11.155 -12.674 1.00 93.12 213 ALA A C 1
ATOM 1648 O O . ALA A 1 213 ? 10.532 10.437 -12.699 1.00 93.12 213 ALA A O 1
ATOM 1649 N N . PHE A 1 214 ? 12.466 11.088 -13.620 1.00 93.44 214 PHE A N 1
ATOM 1650 C CA . PHE A 1 214 ? 12.465 10.075 -14.675 1.00 93.44 214 PHE A CA 1
ATOM 1651 C C . PHE A 1 214 ? 13.268 8.853 -14.229 1.00 93.44 214 PHE A C 1
ATOM 1653 O O . PHE A 1 214 ? 14.431 8.990 -13.842 1.00 93.44 214 PHE A O 1
ATOM 1660 N N . VAL A 1 215 ? 12.677 7.663 -14.329 1.00 93.81 215 VAL A N 1
ATOM 1661 C CA . VAL A 1 215 ? 13.344 6.392 -14.026 1.00 93.81 215 VAL A CA 1
ATOM 1662 C C . VAL A 1 215 ? 13.248 5.465 -15.231 1.00 93.81 215 VAL A C 1
ATOM 1664 O O . VAL A 1 215 ? 12.166 5.237 -15.764 1.00 93.81 215 VAL A O 1
ATOM 1667 N N . PHE A 1 216 ? 14.380 4.899 -15.647 1.00 92.88 216 PHE A N 1
ATOM 1668 C CA . PHE A 1 216 ? 14.412 3.866 -16.678 1.00 92.88 216 PHE A CA 1
ATOM 1669 C C . PHE A 1 216 ? 14.832 2.529 -16.076 1.00 92.88 216 PHE A C 1
ATOM 1671 O O . PHE A 1 216 ? 15.852 2.460 -15.388 1.00 92.88 216 PHE A O 1
ATOM 1678 N N . VAL A 1 217 ? 14.085 1.460 -16.364 1.00 92.06 217 VAL A N 1
ATOM 1679 C CA . VAL A 1 217 ? 14.388 0.118 -15.855 1.00 92.06 217 VAL A CA 1
ATOM 1680 C C . VAL A 1 217 ? 14.637 -0.876 -16.979 1.00 92.06 217 VAL A C 1
ATOM 1682 O O . VAL A 1 217 ? 13.895 -0.981 -17.955 1.00 92.06 217 VAL A O 1
ATOM 1685 N N . THR A 1 218 ? 15.690 -1.662 -16.797 1.00 90.12 218 THR A N 1
ATOM 1686 C CA . THR A 1 218 ? 16.093 -2.739 -17.694 1.00 90.12 218 THR A CA 1
ATOM 1687 C C . THR A 1 218 ? 16.525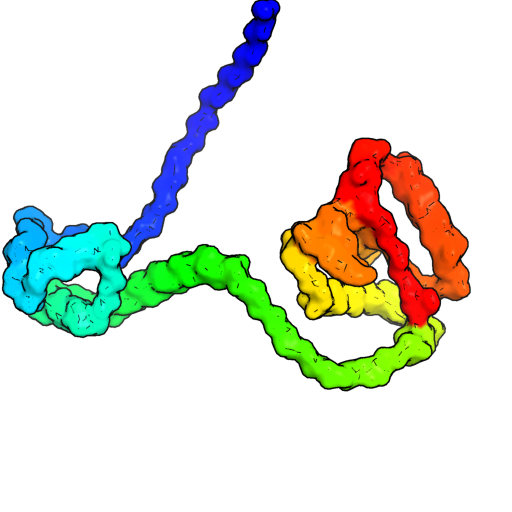 -3.950 -16.865 1.00 90.12 218 THR A C 1
ATOM 1689 O O . THR A 1 218 ? 17.154 -3.785 -15.819 1.00 90.12 218 THR A O 1
ATOM 1692 N N . PRO A 1 219 ? 16.200 -5.178 -17.303 1.00 85.81 219 PRO A N 1
ATOM 1693 C CA . PRO A 1 219 ? 16.748 -6.398 -16.720 1.00 85.81 219 PRO A CA 1
ATOM 1694 C C . PRO A 1 219 ? 18.203 -6.670 -17.141 1.00 85.81 219 PRO A C 1
ATOM 1696 O O . PRO A 1 219 ? 18.781 -7.635 -16.650 1.00 85.81 219 PRO A O 1
ATOM 1699 N N . ARG A 1 220 ? 18.758 -5.874 -18.068 1.00 79.50 220 ARG A N 1
ATOM 1700 C CA . ARG A 1 220 ? 20.131 -5.930 -18.597 1.00 79.50 220 ARG A CA 1
ATOM 1701 C C . ARG A 1 220 ? 20.967 -4.759 -18.118 1.00 79.50 220 ARG A C 1
ATOM 1703 O O . ARG A 1 220 ? 20.407 -3.640 -18.149 1.00 79.50 220 ARG A O 1
#

Sequence (220 aa):
MCVARHDTISGVTGSESRSTGIGRFIRQHVVPAGMTVTEAARRLGVGRPALSNLLNGRAALSQEMALRLEGTFGADRAKLLELQAASDRDRRSVEDRAVAVGTYAPSFLTIKARQIVDWAAGNIRAREHLPVLLRRLIHATGRELRHVDFPGYDNAQRHGWDGWIEADAATPWVPEGRSGWEFGVDQRPGAKADRDYQARLKTISPAERAECAFVFVTPR

Foldseek 3Di:
DDDDDDDDDDDDDPPPPPPVQLLNVCVPPQDDPPDDLVRVCVLLVHDSVVNVCRNVVVDQDDLSSLVSSCVRRVDDSVVSVVSSVVSVVVVVVVVVVVVPDQDDDDPDPVCDLVNLLVCLVVDPCNFQCVLVVVQVVCSNFPDQWPDKDQDHDPRCPDPDANIKTAHCDDDPQDGHFIEGEHEDADPCQVVVLVVVVVVCVVVPDPVVPVRYHYYYDYSD

pLDDT: mean 80.04, std 18.76, range [26.2, 96.75]

Secondary structure (DSSP, 8-state):
---------------------HHHHIIIIISPTT--HHHHHHHHTS-HHHHHHHHTTSSPPPHHHHHHHHHHH---HHHHHHHHHHHHHHHHHHHHTT--------S-----HHHHHHHHHH-TTHHHHHHHHHHHHHHHH-SSEEEEE---GGGGG-SS-SEEEEESS--SSS-SEEEEEEE---S-HHHHHHHHHHHHHHHS-HHHHHSEEEEEE---

Radius of gyration: 28.93 Å; chains: 1; bounding box: 59×65×67 Å